Protein AF-K1TX00-F1 (afdb_monomer_lite)

Radius of gyration: 22.51 Å; chains: 1; bounding box: 52×54×68 Å

Secondary structure (DSSP, 8-state):
-HHHHHSTT-HHHHHHHHHHHHHHGGGT--TTTGGG--GGGG-----EEEETTEEEEPGGG--BTT-EEEEEEPPPSSEEEEEEEEEPPTTPBPPTT---EEE-TTS-EEEE-SBPPP-S-----EEEEEEEEETTS-EEE---EESSEEEEEEEEPTTEEEEEEEEEE--SS--PPP-SS-TTSS-B--EEEEEES--BTT---PPSS--------------TT-TTS-----

pLDDT: mean 92.92, std 7.78, range [54.09, 98.88]

Foldseek 3Di:
DCCVPPVVVDLVSVQVVLLVVQLCQCQVVDPVCNVPDDPVSNPFDWDWDDDPQWTWGALVRFAFASGKGWFWWDDFQFWKKKKKKAWDFAFAFGGPPRQQFDAFPVRHGDDHDGTHADDPARQWKKWKFKWFAAPVGDIDTADTDIGNTDMYMDGHDPRTPIMTMMITTRGPDDDDDDPPRGNNNTGGTIMIMHMDSMGGPPDDPDDDDDDDDDDDDDDDDDDPPDPPDDDDDD

Organism: NCBI:txid408170

InterPro domains:
  IPR045690 Domain of unknown function DUF6055 [PF19527] (1-200)

Structure (mmCIF, N/CA/C/O backbone):
data_AF-K1TX00-F1
#
_entry.id   AF-K1TX00-F1
#
loop_
_atom_site.group_PDB
_atom_site.id
_atom_site.type_symbol
_atom_site.label_atom_id
_atom_site.label_alt_id
_atom_site.label_comp_id
_atom_site.label_asym_id
_atom_site.label_entity_id
_atom_site.label_seq_id
_atom_site.pdbx_PDB_ins_code
_atom_site.Cartn_x
_atom_site.Cartn_y
_atom_site.Cartn_z
_atom_site.occupancy
_atom_site.B_iso_or_equiv
_atom_site.auth_seq_id
_atom_site.auth_comp_id
_atom_site.auth_asym_id
_atom_site.auth_atom_id
_atom_site.pdbx_PDB_model_num
ATOM 1 N N . THR A 1 1 ? -5.799 5.489 -23.465 1.00 78.62 1 THR A N 1
ATOM 2 C CA . THR A 1 1 ? -7.031 6.193 -23.885 1.00 78.62 1 THR A CA 1
ATOM 3 C C . THR A 1 1 ? -7.613 7.045 -22.771 1.00 78.62 1 THR A C 1
ATOM 5 O O . THR A 1 1 ? -7.704 8.242 -22.988 1.00 78.62 1 THR A O 1
ATOM 8 N N . TYR A 1 2 ? -7.888 6.505 -21.572 1.00 89.88 2 TYR A N 1
ATOM 9 C CA . TYR A 1 2 ? -8.400 7.284 -20.425 1.00 89.88 2 TYR A CA 1
ATOM 10 C C . TYR A 1 2 ? -7.564 8.535 -20.100 1.00 89.88 2 TYR A C 1
ATOM 12 O O . TYR A 1 2 ? -8.079 9.641 -20.195 1.00 89.88 2 TYR A O 1
ATOM 20 N N . MET A 1 3 ? -6.254 8.381 -19.853 1.00 92.69 3 MET A N 1
ATOM 21 C CA . MET A 1 3 ? -5.357 9.503 -19.516 1.00 92.69 3 MET A CA 1
ATOM 22 C C . MET A 1 3 ? -5.416 10.653 -20.534 1.00 92.69 3 MET A C 1
ATOM 24 O O . MET A 1 3 ? -5.427 11.824 -20.167 1.00 92.69 3 MET A O 1
ATOM 28 N N . ARG A 1 4 ? -5.488 10.325 -21.829 1.00 92.62 4 ARG A N 1
ATOM 29 C CA . ARG A 1 4 ? -5.556 11.317 -22.908 1.00 92.62 4 ARG A CA 1
ATOM 30 C C . ARG A 1 4 ? -6.898 12.056 -22.937 1.00 92.62 4 ARG A C 1
ATOM 32 O O . ARG A 1 4 ? -6.909 13.226 -23.292 1.00 92.62 4 ARG A O 1
ATOM 39 N N . ILE A 1 5 ? -7.996 11.375 -22.610 1.00 96.06 5 ILE A N 1
ATOM 40 C CA . ILE A 1 5 ? -9.357 11.926 -22.687 1.00 96.06 5 ILE A CA 1
ATOM 41 C C . ILE A 1 5 ? -9.722 12.693 -21.411 1.00 96.06 5 ILE A C 1
ATOM 43 O O . ILE A 1 5 ? -10.262 13.788 -21.506 1.00 96.06 5 ILE A O 1
ATOM 47 N N . TYR A 1 6 ? -9.427 12.131 -20.236 1.00 95.62 6 TYR A N 1
ATOM 48 C CA . TYR A 1 6 ? -9.937 12.620 -18.949 1.00 95.62 6 TYR A CA 1
ATOM 49 C C . TYR A 1 6 ? -8.875 13.285 -18.072 1.00 95.62 6 TYR A C 1
ATOM 51 O O . TYR A 1 6 ? -9.208 14.125 -17.245 1.00 95.62 6 TYR A O 1
ATOM 59 N N . CYS A 1 7 ? -7.595 12.967 -18.274 1.00 95.19 7 CYS A N 1
ATOM 60 C CA . CYS A 1 7 ? -6.506 13.480 -17.437 1.00 95.19 7 CYS A CA 1
ATOM 61 C C . CYS A 1 7 ? -5.657 14.537 -18.158 1.00 95.19 7 CYS A C 1
ATOM 63 O O . CYS A 1 7 ? -4.520 14.773 -17.760 1.00 95.19 7 CYS A O 1
ATOM 65 N N . ASN A 1 8 ? -6.144 15.127 -19.258 1.00 95.62 8 ASN A N 1
ATOM 66 C CA . ASN A 1 8 ? -5.380 16.058 -20.105 1.00 95.62 8 ASN A CA 1
ATOM 67 C C . ASN A 1 8 ? -4.001 15.513 -20.520 1.00 95.62 8 ASN A C 1
ATOM 69 O O . ASN A 1 8 ? -3.021 16.249 -20.605 1.00 95.62 8 ASN A O 1
ATOM 73 N N . ASN A 1 9 ? -3.919 14.197 -20.747 1.00 94.44 9 ASN A N 1
ATOM 74 C CA . ASN A 1 9 ? -2.683 13.474 -21.040 1.00 94.44 9 ASN A CA 1
ATOM 75 C C . ASN A 1 9 ? -1.595 13.596 -19.945 1.00 94.44 9 ASN A C 1
ATOM 77 O O . ASN A 1 9 ? -0.416 13.403 -20.230 1.00 94.44 9 ASN A O 1
ATOM 81 N N . SER A 1 10 ? -1.983 13.900 -18.702 1.00 96.25 10 SER A N 1
ATOM 82 C CA . SER A 1 10 ? -1.094 13.991 -17.541 1.00 96.25 10 SER A CA 1
ATOM 83 C C . SER A 1 10 ? -1.070 12.680 -16.760 1.00 96.25 10 SER A C 1
ATOM 85 O O . SER A 1 10 ? -2.098 12.210 -16.266 1.00 96.25 10 SER A O 1
ATOM 87 N N . LEU A 1 11 ? 0.129 12.114 -16.613 1.00 94.94 11 LEU A N 1
ATOM 88 C CA . LEU A 1 11 ? 0.357 10.908 -15.821 1.00 94.94 11 LEU A CA 1
ATOM 89 C C . LEU A 1 11 ? 0.119 11.155 -14.323 1.00 94.94 11 LEU A C 1
ATOM 91 O O . LEU A 1 11 ? -0.427 10.302 -13.633 1.00 94.94 11 LEU A O 1
ATOM 95 N N . ASP A 1 12 ? 0.455 12.346 -13.825 1.00 96.25 12 ASP A N 1
ATOM 96 C CA . ASP A 1 12 ? 0.189 12.706 -12.431 1.00 96.25 12 ASP A CA 1
ATOM 97 C C . ASP A 1 12 ? -1.315 12.814 -12.142 1.00 96.25 12 ASP A C 1
ATOM 99 O O . ASP A 1 12 ? -1.780 12.340 -11.108 1.00 96.25 12 ASP A O 1
ATOM 103 N N . ALA A 1 13 ? -2.092 13.374 -13.076 1.00 97.44 13 ALA A N 1
ATOM 104 C CA . ALA A 1 13 ? -3.548 13.413 -12.947 1.00 97.44 13 ALA A CA 1
ATOM 105 C C . ALA A 1 13 ? -4.153 11.998 -12.977 1.00 97.44 13 ALA A C 1
ATOM 107 O O . ALA A 1 13 ? -5.020 11.699 -12.163 1.00 97.44 13 ALA A O 1
ATOM 108 N N . LEU A 1 14 ? -3.636 11.102 -13.827 1.00 96.75 14 LEU A N 1
ATOM 109 C CA . LEU A 1 14 ? -4.021 9.687 -13.802 1.00 96.75 14 LEU A CA 1
ATOM 110 C C . LEU A 1 14 ? -3.741 9.046 -12.434 1.00 96.75 14 LEU A C 1
ATOM 112 O O . LEU A 1 14 ? -4.605 8.370 -11.887 1.00 96.75 14 LEU A O 1
ATOM 116 N N . TYR A 1 15 ? -2.551 9.249 -11.865 1.00 97.81 15 TYR A N 1
ATOM 117 C CA . TYR A 1 15 ? -2.203 8.656 -10.572 1.00 97.81 15 TYR A CA 1
ATOM 118 C C . TYR A 1 15 ? -2.995 9.238 -9.401 1.00 97.81 15 TYR A C 1
ATOM 120 O O . TYR A 1 15 ? -3.260 8.511 -8.447 1.00 97.81 15 TYR A O 1
ATOM 128 N N . LYS A 1 16 ? -3.421 10.503 -9.477 1.00 97.88 16 LYS A N 1
ATOM 129 C CA . LYS A 1 16 ? -4.367 11.085 -8.514 1.00 97.88 16 LYS A CA 1
ATOM 130 C C . LYS A 1 16 ? -5.722 10.378 -8.563 1.00 97.88 16 LYS A C 1
ATOM 132 O O . LYS A 1 16 ? -6.208 9.964 -7.514 1.00 97.88 16 LYS A O 1
ATOM 137 N N . ASP A 1 17 ? -6.281 10.176 -9.758 1.00 97.62 17 ASP A N 1
ATOM 138 C CA . ASP A 1 17 ? -7.550 9.455 -9.937 1.00 97.62 17 ASP A CA 1
ATOM 139 C C . ASP A 1 17 ? -7.448 8.006 -9.436 1.00 97.62 17 ASP A C 1
ATOM 141 O O . ASP A 1 17 ? -8.313 7.529 -8.701 1.00 97.62 17 ASP A O 1
ATOM 145 N N . LEU A 1 18 ? -6.366 7.305 -9.792 1.00 97.94 18 LEU A N 1
ATOM 146 C CA . LEU A 1 18 ? -6.144 5.916 -9.387 1.00 97.94 18 LEU A CA 1
ATOM 147 C C . LEU A 1 18 ? -5.899 5.774 -7.884 1.00 97.94 18 LEU A C 1
ATOM 149 O O . LEU A 1 18 ? -6.370 4.809 -7.284 1.00 97.94 18 LEU A O 1
ATOM 153 N N . TYR A 1 19 ? -5.204 6.722 -7.253 1.00 98.69 19 TYR A N 1
ATOM 154 C CA . TYR A 1 19 ? -5.032 6.712 -5.802 1.00 98.69 19 TYR A CA 1
ATOM 155 C C . TYR A 1 19 ? -6.360 6.969 -5.091 1.00 98.69 19 TYR A C 1
ATOM 157 O O . TYR A 1 19 ? -6.684 6.249 -4.150 1.00 98.69 19 TYR A O 1
ATOM 165 N N . ALA A 1 20 ? -7.155 7.936 -5.562 1.00 98.31 20 ALA A N 1
ATOM 166 C CA . ALA A 1 20 ? -8.488 8.179 -5.022 1.00 98.31 20 ALA A CA 1
ATOM 167 C C . ALA A 1 20 ? -9.358 6.918 -5.135 1.00 98.31 20 ALA A C 1
ATOM 169 O O . ALA A 1 20 ? -9.921 6.468 -4.143 1.00 98.31 20 ALA A O 1
ATOM 170 N N . TYR A 1 21 ? -9.381 6.272 -6.303 1.00 97.75 21 TYR A N 1
ATOM 171 C CA . TYR A 1 21 ? -10.039 4.976 -6.471 1.00 97.75 21 TYR A CA 1
ATOM 172 C C . TYR A 1 21 ? -9.541 3.931 -5.453 1.00 97.75 21 TYR A C 1
ATOM 174 O O . TYR A 1 21 ? -10.348 3.317 -4.757 1.00 97.75 21 TYR A O 1
ATOM 182 N N . SER A 1 22 ? -8.223 3.770 -5.321 1.00 98.25 22 SER A N 1
ATOM 183 C CA . SER A 1 22 ? -7.598 2.781 -4.428 1.00 98.25 22 SER A CA 1
ATOM 184 C C . SER A 1 22 ? -7.947 3.020 -2.955 1.00 98.25 22 SER A C 1
ATOM 186 O O . SER A 1 22 ? -8.281 2.084 -2.233 1.00 98.25 22 SER A O 1
ATOM 188 N N . ALA A 1 23 ? -7.927 4.276 -2.506 1.00 98.38 23 ALA A N 1
ATOM 189 C CA . ALA A 1 23 ? -8.269 4.640 -1.136 1.00 98.38 23 ALA A CA 1
ATOM 190 C C . ALA A 1 23 ? -9.759 4.399 -0.838 1.00 98.38 23 ALA A C 1
ATOM 192 O O . ALA A 1 23 ? -10.096 3.839 0.203 1.00 98.38 23 ALA A O 1
ATOM 193 N N . HIS A 1 24 ? -10.647 4.754 -1.772 1.00 97.75 24 HIS A N 1
ATOM 194 C CA . HIS A 1 24 ? -12.092 4.536 -1.641 1.00 97.75 24 HIS A CA 1
ATOM 195 C C . HIS A 1 24 ? -12.480 3.048 -1.677 1.00 97.75 24 HIS A C 1
ATOM 197 O O . HIS A 1 24 ? -13.505 2.659 -1.112 1.00 97.75 24 HIS A O 1
ATOM 203 N N . CYS A 1 25 ? -11.652 2.189 -2.284 1.00 97.25 25 CYS A N 1
ATOM 204 C CA . CYS A 1 25 ? -11.856 0.741 -2.279 1.00 97.25 25 CYS A CA 1
ATOM 205 C C . CYS A 1 25 ? -11.849 0.136 -0.867 1.00 97.25 25 CYS A C 1
ATOM 207 O O . CYS A 1 25 ? -12.528 -0.869 -0.669 1.00 97.25 25 CYS A O 1
ATOM 209 N N . ALA A 1 26 ? -11.177 0.758 0.114 1.00 96.50 26 ALA A N 1
ATOM 210 C CA . ALA A 1 26 ? -11.116 0.279 1.503 1.00 96.50 26 ALA A CA 1
ATOM 211 C C . ALA A 1 26 ? -12.496 0.086 2.151 1.00 96.50 26 ALA A C 1
ATOM 213 O O . ALA A 1 26 ? -12.662 -0.748 3.043 1.00 96.50 26 ALA A O 1
ATOM 214 N N . ASP A 1 27 ? -13.494 0.830 1.677 1.00 96.06 27 ASP A N 1
ATOM 215 C CA . ASP A 1 27 ? -14.873 0.711 2.140 1.00 96.06 27 ASP A CA 1
ATOM 216 C C . ASP A 1 27 ? -15.906 0.689 1.003 1.00 96.06 27 ASP A C 1
ATOM 218 O O . ASP A 1 27 ? -17.105 0.839 1.238 1.00 96.06 27 ASP A O 1
ATOM 222 N N . TYR A 1 28 ? -15.446 0.533 -0.246 1.00 95.69 28 TYR A N 1
ATOM 223 C CA . TYR A 1 28 ? -16.246 0.761 -1.457 1.00 95.69 28 TYR A CA 1
ATOM 224 C C . TYR A 1 28 ? -17.073 2.047 -1.353 1.00 95.69 28 TYR A C 1
ATOM 226 O O . TYR A 1 28 ? -18.269 2.060 -1.652 1.00 95.69 28 TYR A O 1
ATOM 234 N N . ASP A 1 29 ? -16.449 3.132 -0.894 1.00 95.88 29 ASP A N 1
ATOM 235 C CA . ASP A 1 29 ? -17.066 4.451 -0.729 1.00 95.88 29 ASP A CA 1
ATOM 236 C C . ASP A 1 29 ? -17.259 5.138 -2.087 1.00 95.88 29 ASP A C 1
ATOM 238 O O . ASP A 1 29 ? -16.675 6.163 -2.433 1.00 95.88 29 ASP A O 1
ATOM 242 N N . PHE A 1 30 ? -18.086 4.507 -2.906 1.00 95.25 30 PHE A N 1
ATOM 243 C CA . PHE A 1 30 ? -18.529 4.993 -4.191 1.00 95.25 30 PHE A CA 1
ATOM 244 C C . PHE A 1 30 ? -20.046 5.048 -4.141 1.00 95.25 30 PHE A C 1
ATOM 246 O O . PHE A 1 30 ? -20.704 4.026 -3.937 1.00 95.25 30 PHE A O 1
ATOM 253 N N . LYS A 1 31 ? -20.618 6.230 -4.387 1.00 93.81 31 LYS A N 1
ATOM 254 C CA . LYS A 1 31 ? -22.064 6.486 -4.268 1.00 93.81 31 LYS A CA 1
ATOM 255 C C . LYS A 1 31 ? -22.946 5.412 -4.922 1.00 93.81 31 LYS A C 1
ATOM 257 O O . LYS A 1 31 ? -24.002 5.086 -4.396 1.00 93.81 31 LYS A O 1
ATOM 262 N N . ALA A 1 32 ? -22.524 4.878 -6.068 1.00 93.50 32 ALA A N 1
ATOM 263 C CA . ALA A 1 32 ? -23.287 3.881 -6.811 1.00 93.50 32 ALA A CA 1
ATOM 264 C C . ALA A 1 32 ? -23.282 2.480 -6.170 1.00 93.50 32 ALA A C 1
ATOM 266 O O . ALA A 1 32 ? -24.266 1.759 -6.316 1.00 93.50 32 ALA A O 1
ATOM 267 N N . VAL A 1 33 ? -22.203 2.090 -5.476 1.00 93.19 33 VAL A N 1
ATOM 268 C CA . VAL A 1 33 ? -22.001 0.701 -5.019 1.00 93.19 33 VAL A CA 1
ATOM 269 C C . VAL A 1 33 ? -21.862 0.525 -3.509 1.00 93.19 33 VAL A C 1
ATOM 271 O O . VAL A 1 33 ? -22.015 -0.596 -3.036 1.00 93.19 33 VAL A O 1
ATOM 274 N N . HIS A 1 34 ? -21.656 1.597 -2.740 1.00 93.94 34 HIS A N 1
ATOM 275 C CA . HIS A 1 34 ? -21.427 1.522 -1.292 1.00 93.94 34 HIS A CA 1
ATOM 276 C C . HIS A 1 34 ? -22.533 0.768 -0.542 1.00 93.94 34 HIS A C 1
ATOM 278 O O . HIS A 1 34 ? -22.257 -0.070 0.312 1.00 93.94 34 HIS A O 1
ATOM 284 N N . GLN A 1 35 ? -23.792 0.996 -0.930 1.00 92.69 35 GLN A N 1
ATOM 285 C CA . GLN A 1 35 ? -24.966 0.320 -0.361 1.00 92.69 35 GLN A CA 1
ATOM 286 C C . GLN A 1 35 ? -24.982 -1.206 -0.570 1.00 92.69 35 GLN A C 1
ATOM 288 O O . GLN A 1 35 ? -25.740 -1.904 0.096 1.00 92.69 35 GLN A O 1
ATOM 293 N N . TYR A 1 36 ? -24.179 -1.728 -1.502 1.00 93.06 36 TYR A N 1
ATOM 294 C CA . TYR A 1 36 ? -24.100 -3.154 -1.823 1.00 93.06 36 TYR A CA 1
ATOM 295 C C . TYR A 1 36 ? -22.852 -3.828 -1.247 1.00 93.06 36 TYR A C 1
ATOM 297 O O . TYR A 1 36 ? -22.663 -5.028 -1.470 1.00 93.06 36 TYR A O 1
ATOM 305 N N . LYS A 1 37 ? -21.982 -3.088 -0.540 1.00 92.56 37 LYS A N 1
ATOM 306 C CA . LYS A 1 37 ? -20.766 -3.672 0.030 1.00 92.56 37 LYS A CA 1
ATOM 307 C C . LYS A 1 37 ? -21.132 -4.753 1.049 1.00 92.56 37 LYS A C 1
ATOM 309 O O . LYS A 1 37 ? -22.124 -4.659 1.770 1.00 92.56 37 LYS A O 1
ATOM 314 N N . LYS A 1 38 ? -20.293 -5.778 1.115 1.00 92.38 38 LYS A N 1
ATOM 315 C CA . LYS A 1 38 ? -20.347 -6.843 2.119 1.00 92.38 38 LYS A CA 1
ATOM 316 C C . LYS A 1 38 ? -19.004 -6.894 2.830 1.00 92.38 38 LYS A C 1
ATOM 318 O O . LYS A 1 38 ? -18.001 -6.544 2.216 1.00 92.38 38 LYS A O 1
ATOM 323 N N . GLU A 1 39 ? -18.972 -7.437 4.042 1.00 88.88 39 GLU A N 1
ATOM 324 C CA . GLU A 1 39 ? -17.726 -7.661 4.795 1.00 88.88 39 GLU A CA 1
ATOM 325 C C . GLU A 1 39 ? -16.652 -8.377 3.963 1.00 88.88 39 GLU A C 1
ATOM 327 O O . GLU A 1 39 ? -15.495 -7.972 3.937 1.00 88.88 39 GLU A O 1
ATOM 332 N N . ALA A 1 40 ? -17.047 -9.379 3.171 1.00 89.62 40 ALA A N 1
ATOM 333 C CA . ALA A 1 40 ? -16.123 -10.093 2.292 1.00 89.62 40 ALA A CA 1
ATOM 334 C C . ALA A 1 40 ? -15.453 -9.194 1.232 1.00 89.62 40 ALA A C 1
ATOM 336 O O . ALA A 1 40 ? -14.324 -9.465 0.839 1.00 89.62 40 ALA A O 1
ATOM 337 N N . ALA A 1 41 ? -16.123 -8.131 0.771 1.00 87.38 41 ALA A N 1
ATOM 338 C CA . ALA A 1 41 ? -15.572 -7.227 -0.238 1.00 87.38 41 ALA A CA 1
ATOM 339 C C . ALA A 1 41 ? -14.473 -6.323 0.342 1.00 87.38 41 ALA A C 1
ATOM 341 O O . ALA A 1 41 ? -13.519 -5.997 -0.356 1.00 87.38 41 ALA A O 1
ATOM 342 N N . ILE A 1 42 ? -14.593 -5.943 1.616 1.00 90.56 42 ILE A N 1
ATOM 343 C CA . ILE A 1 42 ? -13.683 -5.026 2.326 1.00 90.56 42 ILE A CA 1
ATOM 344 C C . ILE A 1 42 ? -12.584 -5.755 3.116 1.00 90.56 42 ILE A C 1
ATOM 346 O O . ILE A 1 42 ? -11.832 -5.131 3.868 1.00 90.56 42 ILE A O 1
ATOM 350 N N . ASN A 1 43 ? -12.457 -7.069 2.925 1.00 90.56 43 ASN A N 1
ATOM 351 C CA . ASN A 1 43 ? -11.454 -7.911 3.571 1.00 90.56 43 ASN A CA 1
ATOM 352 C C . ASN A 1 43 ? -10.089 -7.831 2.861 1.00 90.56 43 ASN A C 1
ATOM 354 O O . ASN A 1 43 ? -9.556 -8.827 2.368 1.00 90.56 43 ASN A O 1
ATOM 358 N N . TYR A 1 44 ? -9.538 -6.621 2.763 1.00 94.19 44 TYR A N 1
ATOM 359 C CA . TYR A 1 44 ? -8.213 -6.412 2.189 1.00 94.19 44 TYR A CA 1
ATOM 360 C C . TYR A 1 44 ? -7.122 -6.946 3.110 1.00 94.19 44 TYR A C 1
ATOM 362 O O . TYR A 1 44 ? -7.128 -6.721 4.320 1.00 94.19 44 TYR A O 1
ATOM 370 N N . SER A 1 45 ? -6.130 -7.586 2.502 1.00 94.81 45 SER A N 1
ATOM 371 C CA . SER A 1 45 ? -4.907 -8.002 3.173 1.00 94.81 45 SER A CA 1
ATOM 372 C C . SER A 1 45 ? -3.717 -7.717 2.268 1.00 94.81 45 SER A C 1
ATOM 374 O O . SER A 1 45 ? -3.826 -7.775 1.045 1.00 94.81 45 SER A O 1
ATOM 376 N N . THR A 1 46 ? -2.577 -7.404 2.872 1.00 97.62 46 THR A N 1
ATOM 377 C CA . THR A 1 46 ? -1.301 -7.280 2.167 1.00 97.62 46 THR A CA 1
ATOM 378 C C . THR A 1 46 ? -0.282 -8.088 2.942 1.00 97.62 46 THR A C 1
ATOM 380 O O . THR A 1 46 ? -0.018 -7.786 4.1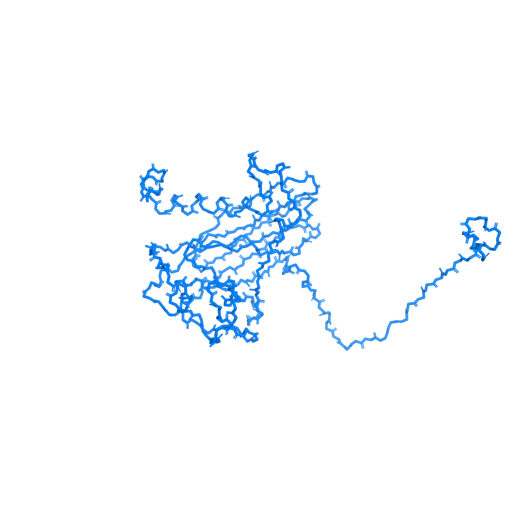07 1.00 97.62 46 THR A O 1
ATOM 383 N N . LYS A 1 47 ? 0.297 -9.115 2.319 1.00 97.62 47 LYS A N 1
ATOM 384 C CA . LYS A 1 47 ? 1.342 -9.898 2.969 1.00 97.62 47 LYS A CA 1
ATOM 385 C C . LYS A 1 47 ? 2.642 -9.099 2.990 1.00 97.62 47 LYS A C 1
ATOM 387 O O . LYS A 1 47 ? 3.109 -8.623 1.956 1.00 97.62 47 LYS A O 1
ATOM 392 N N . LEU A 1 48 ? 3.215 -8.955 4.180 1.00 97.81 48 LEU A N 1
ATOM 393 C CA . LEU A 1 48 ? 4.495 -8.298 4.412 1.00 97.81 48 LEU A CA 1
ATOM 394 C C . LEU A 1 48 ? 5.361 -9.165 5.328 1.00 97.81 48 LEU A C 1
ATOM 396 O O . LEU A 1 48 ? 4.855 -9.879 6.191 1.00 97.81 48 LEU A O 1
ATOM 400 N N . TYR A 1 49 ? 6.671 -9.051 5.167 1.00 97.38 49 TYR A N 1
ATOM 401 C CA . TYR A 1 49 ? 7.679 -9.763 5.937 1.00 97.38 49 TYR A CA 1
ATOM 402 C C . TYR A 1 49 ? 8.528 -8.780 6.727 1.00 97.38 49 TYR A C 1
ATOM 404 O O . TYR A 1 49 ? 8.955 -7.747 6.208 1.00 97.38 49 TYR A O 1
ATOM 412 N N . LYS A 1 50 ? 8.798 -9.098 7.994 1.00 95.00 50 LYS A N 1
ATOM 413 C CA . LYS A 1 50 ? 9.699 -8.290 8.815 1.00 95.00 50 LYS A CA 1
ATOM 414 C C . LYS A 1 50 ? 11.116 -8.382 8.244 1.00 95.00 50 LYS A C 1
ATOM 416 O O . LYS A 1 50 ? 11.644 -9.475 8.075 1.00 95.00 50 LYS A O 1
ATOM 421 N N . ASN A 1 51 ? 11.720 -7.237 7.957 1.00 92.06 51 ASN A N 1
ATOM 422 C CA . ASN A 1 51 ? 13.065 -7.126 7.410 1.00 92.06 51 ASN A CA 1
ATOM 423 C C . ASN A 1 51 ? 13.744 -5.872 7.981 1.00 92.06 51 ASN A C 1
ATOM 425 O O . ASN A 1 51 ? 13.249 -4.762 7.782 1.00 92.06 51 ASN A O 1
ATOM 429 N N . ASP A 1 52 ? 14.832 -6.047 8.736 1.00 88.12 52 ASP A N 1
ATOM 430 C CA . ASP A 1 52 ? 15.632 -4.964 9.333 1.00 88.12 52 ASP A CA 1
ATOM 431 C C . ASP A 1 52 ? 14.814 -3.878 10.063 1.00 88.12 52 ASP A C 1
ATOM 433 O O . ASP A 1 52 ? 14.965 -2.674 9.843 1.00 88.12 52 ASP A O 1
ATOM 437 N N . GLY A 1 53 ? 13.886 -4.296 10.932 1.00 87.75 53 GLY A N 1
ATOM 438 C CA . GLY A 1 53 ? 13.049 -3.371 11.711 1.00 87.75 53 GLY A CA 1
ATOM 439 C C . GLY A 1 53 ? 12.007 -2.598 10.887 1.00 87.75 53 GLY A C 1
ATOM 440 O O . GLY A 1 53 ? 11.413 -1.644 11.394 1.00 87.75 53 GLY A O 1
ATOM 441 N N . CYS A 1 54 ? 11.788 -3.007 9.636 1.00 95.00 54 CYS A N 1
ATOM 442 C CA . CYS A 1 54 ? 10.714 -2.567 8.750 1.00 95.00 54 CYS A CA 1
ATOM 443 C C . CYS A 1 54 ? 9.889 -3.781 8.288 1.00 95.00 54 CYS A C 1
ATOM 445 O O . CYS A 1 54 ? 10.229 -4.929 8.573 1.00 95.00 54 CYS A O 1
ATOM 447 N N . TYR A 1 55 ? 8.824 -3.525 7.536 1.00 98.12 55 TYR A N 1
ATOM 448 C CA . TYR A 1 55 ? 8.057 -4.531 6.811 1.00 98.12 55 TYR A CA 1
ATOM 449 C C . TYR A 1 55 ? 8.304 -4.376 5.317 1.00 98.12 55 TYR A C 1
ATOM 451 O O . TYR A 1 55 ? 8.080 -3.305 4.765 1.00 98.12 55 TYR A O 1
ATOM 459 N N . GLN A 1 56 ? 8.772 -5.426 4.659 1.00 98.69 56 GLN A N 1
ATOM 460 C CA . GLN A 1 56 ? 8.947 -5.490 3.213 1.00 98.69 56 GLN A CA 1
ATOM 461 C C . GLN A 1 56 ? 7.762 -6.232 2.594 1.00 98.69 56 GLN A C 1
ATOM 463 O O . GLN A 1 56 ? 7.318 -7.236 3.146 1.00 98.69 56 GLN A O 1
ATOM 468 N N . VAL A 1 57 ? 7.225 -5.727 1.482 1.00 98.69 57 VAL A N 1
ATOM 469 C CA . VAL A 1 57 ? 6.089 -6.370 0.799 1.00 98.69 57 VAL A CA 1
ATOM 470 C C . VAL A 1 57 ? 6.459 -7.791 0.354 1.00 98.69 57 VAL A C 1
ATOM 472 O O . VAL A 1 57 ? 7.618 -8.065 0.079 1.00 98.69 57 VAL A O 1
ATOM 475 N N . ALA A 1 58 ? 5.515 -8.728 0.354 1.00 98.38 58 ALA A N 1
ATOM 476 C CA . ALA A 1 58 ? 5.754 -10.061 -0.195 1.00 98.38 58 ALA A CA 1
ATOM 477 C C . ALA A 1 58 ? 5.819 -10.021 -1.727 1.00 98.38 58 ALA A C 1
ATOM 479 O O . ALA A 1 58 ? 5.160 -9.179 -2.338 1.00 98.38 58 ALA A O 1
ATOM 480 N N . TYR A 1 59 ? 6.505 -10.980 -2.355 1.00 97.94 59 TYR A N 1
ATOM 481 C CA . TYR A 1 59 ? 6.475 -11.160 -3.814 1.00 97.94 59 TYR A CA 1
ATOM 482 C C . TYR A 1 59 ? 5.035 -11.228 -4.356 1.00 97.94 59 TYR A C 1
ATOM 484 O O . TYR A 1 59 ? 4.674 -10.456 -5.238 1.00 97.94 59 TYR A O 1
ATOM 492 N N . THR A 1 60 ? 4.174 -12.044 -3.735 1.00 95.75 60 THR A N 1
ATOM 493 C CA . THR A 1 60 ? 2.771 -12.267 -4.149 1.00 95.75 60 THR A CA 1
ATOM 494 C C . THR A 1 60 ? 1.839 -11.070 -3.929 1.00 95.75 60 THR A C 1
ATOM 496 O O . THR A 1 60 ? 0.677 -11.107 -4.317 1.00 95.75 60 THR A O 1
ATOM 499 N N . ASN A 1 61 ? 2.307 -10.024 -3.245 1.00 97.12 61 ASN A N 1
ATOM 500 C CA . ASN A 1 61 ? 1.561 -8.784 -3.023 1.00 97.12 61 ASN A CA 1
ATOM 501 C C . ASN A 1 61 ? 2.344 -7.556 -3.505 1.00 97.12 61 ASN A C 1
ATOM 503 O O . ASN A 1 61 ? 1.994 -6.425 -3.162 1.00 97.12 61 ASN A O 1
ATOM 507 N N . CYS A 1 62 ? 3.423 -7.754 -4.264 1.00 98.00 62 CYS A N 1
ATOM 508 C CA . CYS A 1 62 ? 4.188 -6.658 -4.825 1.00 98.00 62 CYS A CA 1
ATOM 509 C C . CYS A 1 62 ? 3.335 -5.973 -5.903 1.00 98.00 62 CYS A C 1
ATOM 511 O O . CYS A 1 62 ? 2.928 -6.636 -6.858 1.00 98.00 62 CYS A O 1
ATOM 513 N N . PRO A 1 63 ? 3.017 -4.674 -5.772 1.00 97.25 63 PRO A N 1
ATOM 514 C CA . PRO A 1 63 ? 2.142 -4.023 -6.730 1.00 97.25 63 PRO A CA 1
ATOM 515 C C . PRO A 1 63 ? 2.834 -3.916 -8.092 1.00 97.25 63 PRO A C 1
ATOM 517 O O . PRO A 1 63 ? 3.966 -3.435 -8.194 1.00 97.25 63 PRO A O 1
ATOM 520 N N . GLY A 1 64 ? 2.124 -4.314 -9.146 1.00 95.88 64 GLY A N 1
ATOM 521 C CA . GLY A 1 64 ? 2.503 -3.978 -10.514 1.00 95.88 64 GLY A CA 1
ATOM 522 C C . GLY A 1 64 ? 2.237 -2.508 -10.840 1.00 95.88 64 GLY A C 1
ATOM 523 O O . GLY A 1 64 ? 1.742 -1.750 -10.003 1.00 95.88 64 GLY A O 1
ATOM 524 N N . THR A 1 65 ? 2.556 -2.063 -12.057 1.00 95.38 65 THR A N 1
ATOM 525 C CA . THR A 1 65 ? 2.259 -0.685 -12.492 1.00 95.38 65 THR A CA 1
ATOM 526 C C . THR A 1 65 ? 0.770 -0.386 -12.307 1.00 95.38 65 THR A C 1
ATOM 528 O O . THR A 1 65 ? -0.073 -1.105 -12.833 1.00 95.38 65 THR A O 1
ATOM 531 N N . THR A 1 66 ? 0.433 0.676 -11.562 1.00 94.88 66 THR A N 1
ATOM 532 C CA . THR A 1 66 ? -0.941 1.053 -11.156 1.00 94.88 66 THR A CA 1
ATOM 533 C C . THR A 1 66 ? -1.670 0.085 -10.216 1.00 94.88 66 THR A C 1
ATOM 535 O O . THR A 1 66 ? -2.820 0.341 -9.863 1.00 94.88 66 THR A O 1
ATOM 538 N N . GLY A 1 67 ? -1.011 -0.981 -9.759 1.00 96.69 67 GLY A N 1
ATOM 539 C CA . GLY A 1 67 ? -1.498 -1.832 -8.678 1.00 96.69 67 GLY A CA 1
ATOM 540 C C . GLY A 1 67 ? -1.384 -1.135 -7.322 1.00 96.69 67 GLY A C 1
ATOM 541 O O . GLY A 1 67 ? -0.514 -0.280 -7.115 1.00 96.69 67 GLY A O 1
ATOM 542 N N . PHE A 1 68 ? -2.260 -1.501 -6.387 1.00 98.44 68 PHE A N 1
ATOM 543 C CA . PHE A 1 68 ? -2.272 -0.935 -5.043 1.00 98.44 68 PHE A CA 1
ATOM 544 C C . PHE A 1 68 ? -2.427 -2.003 -3.967 1.00 98.44 68 PHE A C 1
ATOM 546 O O . PHE A 1 68 ? -3.009 -3.059 -4.193 1.00 98.44 68 PHE A O 1
ATOM 553 N N . ASN A 1 69 ? -1.953 -1.657 -2.777 1.00 98.75 69 ASN A N 1
ATOM 554 C CA . ASN A 1 69 ? -2.138 -2.406 -1.551 1.00 98.75 69 ASN A CA 1
ATOM 555 C C . ASN A 1 69 ? -2.935 -1.566 -0.555 1.00 98.75 69 ASN A C 1
ATOM 557 O O . ASN A 1 69 ? -2.661 -0.379 -0.367 1.00 98.75 69 ASN A O 1
ATOM 561 N N . LEU A 1 70 ? -3.888 -2.205 0.117 1.00 98.56 70 LEU A N 1
ATOM 562 C CA . LEU A 1 70 ? -4.526 -1.695 1.326 1.00 98.56 70 LEU A CA 1
ATOM 563 C C . LEU A 1 70 ? -4.019 -2.540 2.491 1.00 98.56 70 LEU A C 1
ATOM 565 O O . LEU A 1 70 ? -4.402 -3.699 2.650 1.00 98.56 70 LEU A O 1
ATOM 569 N N . ILE A 1 71 ? -3.100 -1.969 3.266 1.00 98.62 71 ILE A N 1
ATOM 570 C CA . ILE A 1 71 ? -2.449 -2.644 4.388 1.00 98.62 71 ILE A CA 1
ATOM 571 C C . ILE A 1 71 ? -3.279 -2.377 5.645 1.00 98.62 71 ILE A C 1
ATOM 573 O O . ILE A 1 71 ? -3.285 -1.229 6.093 1.00 98.62 71 ILE A O 1
ATOM 577 N N . PRO A 1 72 ? -3.970 -3.376 6.220 1.00 98.25 72 PRO A N 1
ATOM 578 C CA . PRO A 1 72 ? -4.724 -3.192 7.453 1.00 98.25 72 PRO A CA 1
ATOM 579 C C . PRO A 1 72 ? -3.780 -2.985 8.643 1.00 98.25 72 PRO A C 1
ATOM 581 O O . PRO A 1 72 ? -2.771 -3.680 8.788 1.00 98.25 72 PRO A O 1
ATOM 584 N N . LEU A 1 73 ? -4.122 -2.031 9.504 1.00 98.12 73 LEU A N 1
ATOM 585 C CA . LEU A 1 73 ? -3.339 -1.609 10.662 1.00 98.12 73 LEU A CA 1
ATOM 586 C C . LEU A 1 73 ? -4.166 -1.706 11.944 1.00 98.12 73 LEU A C 1
ATOM 588 O O . LEU A 1 73 ? -5.390 -1.567 11.930 1.00 98.12 73 LEU A O 1
ATOM 592 N N . ASN A 1 74 ? -3.483 -1.881 13.071 1.00 96.88 74 ASN A N 1
ATOM 593 C CA . ASN A 1 74 ? -4.098 -1.758 14.385 1.00 96.88 74 ASN A CA 1
ATOM 594 C C . ASN A 1 74 ? -4.614 -0.324 14.588 1.00 96.88 74 ASN A C 1
ATOM 596 O O . ASN A 1 74 ? -3.885 0.650 14.377 1.00 96.88 74 ASN A O 1
ATOM 600 N N . VAL A 1 75 ? -5.855 -0.178 15.051 1.00 96.44 75 VAL A N 1
ATOM 601 C CA . VAL A 1 75 ? -6.393 1.132 15.431 1.00 96.44 75 VAL A CA 1
ATOM 602 C C . VAL A 1 75 ? -5.797 1.531 16.787 1.00 96.44 75 VAL A C 1
ATOM 604 O O . VAL A 1 75 ? -6.036 0.830 17.773 1.00 96.44 75 VAL A O 1
ATOM 607 N N . PRO A 1 76 ? -5.015 2.622 16.885 1.00 93.50 76 PRO A N 1
ATOM 608 C CA . PRO A 1 76 ? -4.533 3.092 18.178 1.00 93.50 76 PRO A CA 1
ATOM 609 C C . PRO A 1 76 ? -5.695 3.639 19.013 1.00 93.50 76 PRO A C 1
ATOM 611 O O . PRO A 1 76 ? -6.652 4.183 18.468 1.00 93.50 76 PRO A O 1
ATOM 614 N N . ALA A 1 77 ? -5.587 3.561 20.344 1.00 81.62 77 ALA A N 1
ATOM 615 C CA . ALA A 1 77 ? -6.622 4.063 21.257 1.00 81.62 77 ALA A CA 1
ATOM 616 C C . ALA A 1 77 ? -6.988 5.539 20.992 1.00 81.62 77 ALA A C 1
ATOM 618 O O . ALA A 1 77 ? -8.152 5.923 21.065 1.00 81.62 77 ALA A O 1
ATOM 619 N N . SER A 1 78 ? -5.988 6.353 20.651 1.00 77.69 78 SER A N 1
ATOM 620 C CA . SER A 1 78 ? -6.122 7.692 20.077 1.00 77.69 78 SER A CA 1
ATOM 621 C C . SER A 1 78 ? -4.736 8.191 19.676 1.00 77.69 78 SER A C 1
ATOM 623 O O . SER A 1 78 ? -3.759 7.850 20.347 1.00 77.69 78 SER A O 1
ATOM 625 N N . GLY A 1 79 ? -4.650 9.052 18.663 1.00 89.50 79 GLY A N 1
ATOM 626 C CA . GLY A 1 79 ? -3.459 9.859 18.411 1.00 89.50 79 GLY A CA 1
ATOM 627 C C . GLY A 1 79 ? -2.867 9.720 17.015 1.00 89.50 79 GLY A C 1
ATOM 628 O O . GLY A 1 79 ? -3.456 9.144 16.097 1.00 89.50 79 GLY A O 1
ATOM 629 N N . LYS A 1 80 ? -1.675 10.297 16.887 1.00 96.56 80 LYS A N 1
ATOM 630 C CA . LYS A 1 80 ? -0.945 10.419 15.635 1.00 96.56 80 LYS A CA 1
ATOM 631 C C . LYS A 1 80 ? -0.235 9.121 15.273 1.00 96.56 80 LYS A C 1
ATOM 633 O O . LYS A 1 80 ? 0.558 8.603 16.058 1.00 96.56 80 LYS A O 1
ATOM 638 N N . VAL A 1 81 ? -0.445 8.662 14.045 1.00 98.25 81 VAL A N 1
ATOM 639 C CA . VAL A 1 81 ? 0.300 7.552 13.440 1.00 98.25 81 VAL A CA 1
ATOM 640 C C . VAL A 1 81 ? 1.202 8.053 12.322 1.00 98.25 81 VAL A C 1
ATOM 642 O O . VAL A 1 81 ? 0.965 9.113 11.732 1.00 98.25 81 VAL A O 1
ATOM 645 N N . SER A 1 82 ? 2.244 7.286 12.005 1.00 98.38 82 SER A N 1
ATOM 646 C CA . SER A 1 82 ? 3.041 7.521 10.806 1.00 98.38 82 SER A CA 1
ATOM 647 C C . SER A 1 82 ? 3.472 6.237 10.110 1.00 98.38 82 SER A C 1
ATOM 649 O O . SER A 1 82 ? 3.603 5.180 10.727 1.00 98.38 82 SER A O 1
ATOM 651 N N . ALA A 1 83 ? 3.677 6.351 8.800 1.00 98.62 83 ALA A N 1
ATOM 652 C CA . ALA A 1 83 ? 4.206 5.304 7.944 1.00 98.62 83 ALA A CA 1
ATOM 653 C C . ALA A 1 83 ? 5.345 5.884 7.104 1.00 98.62 83 ALA A C 1
ATOM 655 O O . ALA A 1 83 ? 5.130 6.774 6.282 1.00 98.62 83 ALA A O 1
ATOM 656 N N . THR A 1 84 ? 6.559 5.385 7.314 1.00 98.75 84 THR A N 1
ATOM 657 C CA . THR A 1 84 ? 7.727 5.729 6.500 1.00 98.75 84 THR A CA 1
ATOM 658 C C . THR A 1 84 ? 7.885 4.684 5.412 1.00 98.75 84 THR A C 1
ATOM 660 O O . THR A 1 84 ? 8.242 3.546 5.712 1.00 98.75 84 THR A O 1
ATOM 663 N N . LEU A 1 85 ? 7.612 5.070 4.169 1.00 98.69 85 LEU A N 1
ATOM 664 C CA . LEU A 1 85 ? 7.719 4.225 2.986 1.00 98.69 85 LEU A CA 1
ATOM 665 C C . LEU A 1 85 ? 9.065 4.442 2.293 1.00 98.69 85 LEU A C 1
ATOM 667 O O . LEU A 1 85 ? 9.562 5.565 2.203 1.00 98.69 85 LEU A O 1
ATOM 671 N N . GLU A 1 86 ? 9.641 3.363 1.774 1.00 98.56 86 GLU A N 1
ATOM 672 C CA . GLU A 1 86 ? 10.837 3.377 0.940 1.00 98.56 86 GLU A CA 1
ATOM 673 C C . GLU A 1 86 ? 10.725 2.325 -0.165 1.00 98.56 86 GLU A C 1
ATOM 675 O O . GLU A 1 86 ? 10.616 1.129 0.096 1.00 98.56 86 GLU A O 1
ATOM 680 N N . GLY A 1 87 ? 10.767 2.780 -1.412 1.00 98.38 87 GLY A N 1
ATOM 681 C CA . GLY A 1 87 ? 10.808 1.937 -2.593 1.00 98.38 87 GLY A CA 1
ATOM 682 C C . GLY A 1 87 ? 12.138 1.212 -2.716 1.00 98.38 87 GLY A C 1
ATOM 683 O O . GLY A 1 87 ? 13.201 1.833 -2.672 1.00 98.38 87 GLY A O 1
ATOM 684 N N . LEU A 1 88 ? 12.067 -0.091 -2.942 1.00 98.12 88 LEU A N 1
ATOM 685 C CA . LEU A 1 88 ? 13.195 -0.938 -3.290 1.00 98.12 88 LEU A CA 1
ATOM 686 C C . LEU A 1 88 ? 13.376 -0.924 -4.813 1.00 98.12 88 LEU A C 1
ATOM 688 O O . LEU A 1 88 ? 12.428 -0.702 -5.564 1.00 98.12 88 LEU A O 1
ATOM 692 N N . ALA A 1 89 ? 14.606 -1.124 -5.280 1.00 97.75 89 ALA A N 1
ATOM 693 C CA . ALA A 1 89 ? 14.855 -1.249 -6.713 1.00 97.75 89 ALA A CA 1
ATOM 694 C C . ALA A 1 89 ? 14.201 -2.536 -7.256 1.00 97.75 89 ALA A C 1
ATOM 696 O O . ALA A 1 89 ? 14.239 -3.560 -6.561 1.00 97.75 89 ALA A O 1
ATOM 697 N N . PRO A 1 90 ? 13.661 -2.543 -8.486 1.00 97.25 90 PRO A N 1
ATOM 698 C CA . PRO A 1 90 ? 13.331 -3.794 -9.161 1.00 97.25 90 PRO A CA 1
ATOM 699 C C . PRO A 1 90 ? 14.534 -4.749 -9.166 1.00 97.25 90 PRO A C 1
ATOM 701 O O . PRO A 1 90 ? 15.684 -4.307 -9.224 1.00 97.25 90 PRO A O 1
ATOM 704 N N . GLY A 1 91 ? 14.292 -6.052 -9.040 1.00 97.75 91 GLY A N 1
ATOM 705 C CA . GLY A 1 91 ? 15.360 -7.043 -8.858 1.00 97.75 91 GLY A CA 1
ATOM 706 C C . GLY A 1 91 ? 15.964 -7.124 -7.448 1.00 97.75 91 GLY A C 1
ATOM 707 O O . GLY A 1 91 ? 16.901 -7.900 -7.240 1.00 97.75 91 GLY A O 1
ATOM 708 N N . SER A 1 92 ? 15.474 -6.350 -6.467 1.00 98.06 92 SER A N 1
ATOM 709 C CA . SER A 1 92 ? 15.928 -6.481 -5.071 1.00 98.06 92 SER A CA 1
ATOM 710 C C . SER A 1 92 ? 15.619 -7.870 -4.505 1.00 98.06 92 SER A C 1
ATOM 712 O O . SER A 1 92 ? 14.670 -8.531 -4.925 1.00 98.06 92 SER A O 1
ATOM 714 N N . ALA A 1 93 ? 16.409 -8.300 -3.521 1.00 98.25 93 ALA A N 1
ATOM 715 C CA . ALA A 1 93 ? 16.162 -9.545 -2.801 1.00 98.25 93 ALA A CA 1
ATOM 716 C C . ALA A 1 93 ? 14.830 -9.513 -2.042 1.00 98.25 93 ALA A C 1
ATOM 718 O O . ALA A 1 93 ? 14.433 -8.476 -1.496 1.00 98.25 93 ALA A O 1
ATOM 719 N N . LEU A 1 94 ? 14.162 -10.665 -1.993 1.00 98.50 94 LEU A N 1
ATOM 720 C CA . LEU A 1 94 ? 13.009 -10.858 -1.124 1.00 98.50 94 LEU A CA 1
ATOM 721 C C . LEU A 1 94 ? 13.441 -10.863 0.347 1.00 98.50 94 LEU A C 1
ATOM 723 O O . LEU A 1 94 ? 14.607 -11.095 0.678 1.00 98.50 94 LEU A O 1
ATOM 727 N N . ALA A 1 95 ? 12.492 -10.579 1.233 1.00 97.81 95 ALA A N 1
ATOM 728 C CA . ALA A 1 95 ? 12.730 -10.646 2.665 1.00 97.81 95 ALA A CA 1
ATOM 729 C C . ALA A 1 95 ? 12.912 -12.101 3.114 1.00 97.81 95 ALA A C 1
ATOM 731 O O . ALA A 1 95 ? 12.397 -13.034 2.494 1.00 97.81 95 ALA A O 1
ATOM 732 N N . ALA A 1 96 ? 13.614 -12.301 4.228 1.00 96.00 96 ALA A N 1
ATOM 733 C CA . ALA A 1 96 ? 13.742 -13.626 4.818 1.00 96.00 96 ALA A CA 1
ATOM 734 C C . ALA A 1 96 ? 12.353 -14.215 5.141 1.00 96.00 96 ALA A C 1
ATOM 736 O O . ALA A 1 96 ? 11.516 -13.557 5.759 1.00 96.00 96 ALA A O 1
ATOM 737 N N . GLY A 1 97 ? 12.121 -15.462 4.725 1.00 95.44 97 GLY A N 1
ATOM 738 C CA . GLY A 1 97 ? 10.848 -16.166 4.920 1.00 95.44 97 GLY A CA 1
ATOM 739 C C . GLY A 1 97 ? 9.797 -15.928 3.829 1.00 95.44 97 GLY A C 1
ATOM 740 O O . GLY A 1 97 ? 8.745 -16.571 3.864 1.00 95.44 97 GLY A O 1
ATOM 741 N N . ASP A 1 98 ? 10.065 -15.058 2.853 1.00 98.19 98 ASP A N 1
ATOM 742 C CA . ASP A 1 98 ? 9.251 -14.978 1.641 1.00 98.19 98 ASP A CA 1
ATOM 743 C C . ASP A 1 98 ? 9.540 -16.194 0.740 1.00 98.19 98 ASP A C 1
ATOM 745 O O . ASP A 1 98 ? 10.694 -16.380 0.340 1.00 98.19 98 ASP A O 1
ATOM 749 N N . PRO A 1 99 ? 8.543 -17.050 0.432 1.00 97.38 99 PRO A N 1
ATOM 750 C CA . PRO A 1 99 ? 8.747 -18.198 -0.446 1.00 97.38 99 PRO A CA 1
ATOM 751 C C . PRO A 1 99 ? 8.973 -17.790 -1.906 1.00 97.38 99 PRO A C 1
ATOM 753 O O . PRO A 1 99 ? 9.412 -18.626 -2.694 1.00 97.38 99 PRO A O 1
ATOM 756 N N . GLY A 1 100 ? 8.637 -16.546 -2.279 1.00 97.25 100 GLY A N 1
ATOM 757 C CA . GLY A 1 100 ? 8.732 -16.064 -3.652 1.00 97.25 100 GLY A CA 1
ATOM 758 C C . GLY A 1 100 ? 7.942 -16.922 -4.632 1.00 97.25 100 GLY A C 1
ATOM 759 O O . GLY A 1 100 ? 8.417 -17.168 -5.736 1.00 97.25 100 GLY A O 1
ATOM 760 N N . THR A 1 101 ? 6.792 -17.454 -4.205 1.00 96.56 101 THR A N 1
ATOM 761 C CA . THR A 1 101 ? 5.963 -18.340 -5.025 1.00 96.56 101 THR A CA 1
ATOM 762 C C . THR A 1 101 ? 5.482 -17.598 -6.258 1.00 96.56 101 THR A C 1
ATOM 764 O O . THR A 1 101 ? 4.799 -16.585 -6.126 1.00 96.56 101 THR A O 1
ATOM 767 N N . VAL A 1 102 ? 5.813 -18.151 -7.420 1.00 95.12 102 VAL A N 1
ATOM 768 C CA . VAL A 1 102 ? 5.305 -17.706 -8.710 1.00 95.12 102 VAL A CA 1
ATOM 769 C C . VAL A 1 102 ? 4.064 -18.521 -9.057 1.00 95.12 102 VAL A C 1
ATOM 771 O O . VAL A 1 102 ? 4.110 -19.748 -8.913 1.00 95.12 102 VAL A O 1
ATOM 774 N N . VAL A 1 103 ? 2.988 -17.893 -9.525 1.00 91.69 103 VAL A N 1
ATOM 775 C CA . VAL A 1 103 ? 1.756 -18.574 -9.960 1.00 91.69 103 VAL A CA 1
ATOM 776 C C . VAL A 1 103 ? 1.509 -18.460 -11.469 1.00 91.69 103 VAL A C 1
ATOM 778 O O . VAL A 1 103 ? 2.101 -17.627 -12.150 1.00 91.69 103 VAL A O 1
ATOM 781 N N . ASP A 1 104 ? 0.685 -19.354 -12.018 1.00 87.81 104 ASP A N 1
ATOM 782 C CA . ASP A 1 104 ? 0.128 -19.224 -13.371 1.00 87.81 104 ASP A CA 1
ATOM 783 C C . ASP A 1 104 ? -1.168 -18.386 -13.384 1.00 87.81 104 ASP A C 1
ATOM 785 O O . ASP A 1 104 ?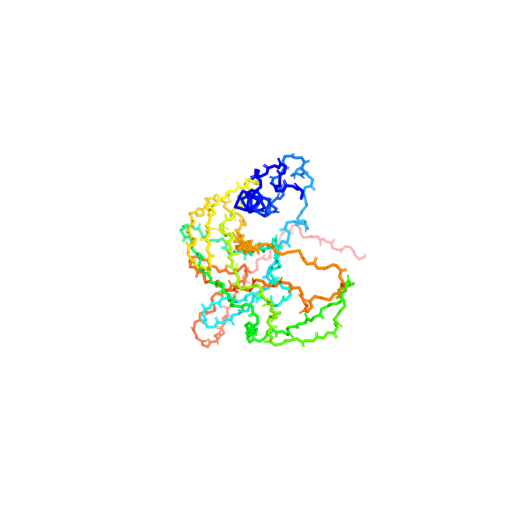 -1.639 -17.932 -12.339 1.00 87.81 104 ASP A O 1
ATOM 789 N N . GLY A 1 105 ? -1.759 -18.181 -14.567 1.00 82.62 105 GLY A N 1
ATOM 790 C CA . GLY A 1 105 ? -2.999 -17.408 -14.733 1.00 82.62 105 GLY A CA 1
ATOM 791 C C . GLY A 1 105 ? -4.222 -17.968 -13.986 1.00 82.62 105 GLY A C 1
ATOM 792 O O . GLY A 1 105 ? -5.186 -17.234 -13.772 1.00 82.62 105 GLY A O 1
ATOM 793 N N . ASP A 1 106 ? -4.168 -19.227 -13.539 1.00 87.69 106 ASP A N 1
ATOM 794 C CA . ASP A 1 106 ? -5.203 -19.879 -12.728 1.00 87.69 106 ASP A CA 1
ATOM 795 C C . ASP A 1 106 ? -4.882 -19.835 -11.218 1.00 87.69 106 ASP A C 1
ATOM 797 O O . ASP A 1 106 ? -5.664 -20.311 -10.390 1.00 87.69 106 ASP A O 1
ATOM 801 N N . GLY A 1 107 ? -3.741 -19.252 -10.836 1.00 86.75 107 GLY A N 1
ATOM 802 C CA . GLY A 1 107 ? -3.284 -19.135 -9.453 1.00 86.75 107 GLY A CA 1
ATOM 803 C C . GLY A 1 107 ? -2.567 -20.376 -8.913 1.00 86.75 107 GLY A C 1
ATOM 804 O O . GLY A 1 107 ? -2.317 -20.454 -7.707 1.00 86.75 107 GLY A O 1
ATOM 805 N N . ASN A 1 108 ? -2.216 -21.349 -9.760 1.00 91.12 108 ASN A N 1
ATOM 806 C CA . ASN A 1 108 ? -1.460 -22.523 -9.327 1.00 91.12 108 ASN A CA 1
ATOM 807 C C . ASN A 1 108 ? 0.026 -22.187 -9.209 1.00 91.12 108 ASN A C 1
ATOM 809 O O . ASN A 1 108 ? 0.600 -21.537 -10.079 1.00 91.12 108 ASN A O 1
ATOM 813 N N . ALA A 1 109 ? 0.679 -22.680 -8.156 1.00 93.62 109 ALA A N 1
ATOM 814 C CA . ALA A 1 109 ? 2.116 -22.498 -7.980 1.00 93.62 109 ALA A CA 1
ATOM 815 C C . ALA A 1 109 ? 2.905 -23.144 -9.137 1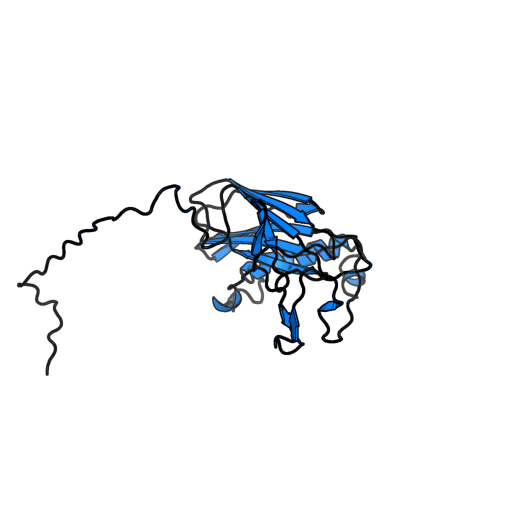.00 93.62 109 ALA A C 1
ATOM 817 O O . ALA A 1 109 ? 2.804 -24.347 -9.379 1.00 93.62 109 ALA A O 1
ATOM 818 N N . LYS A 1 110 ? 3.725 -22.337 -9.812 1.00 93.31 110 LYS A N 1
ATOM 819 C CA . LYS A 1 110 ? 4.520 -22.693 -10.995 1.00 93.31 110 LYS A CA 1
ATOM 820 C C . LYS A 1 110 ? 6.010 -22.804 -10.678 1.00 93.31 110 LYS A C 1
ATOM 822 O O . LYS A 1 110 ? 6.675 -23.729 -11.141 1.00 93.31 110 LYS A O 1
ATOM 827 N N . SER A 1 111 ? 6.556 -21.865 -9.908 1.00 95.06 111 SER A N 1
ATOM 828 C CA . SER A 1 111 ? 7.976 -21.839 -9.530 1.00 95.06 111 SER A CA 1
ATOM 829 C C . SER A 1 111 ? 8.205 -20.995 -8.269 1.00 95.06 111 SER A C 1
ATOM 831 O O . SER A 1 111 ? 7.254 -20.590 -7.600 1.00 95.06 111 SER A O 1
ATOM 833 N N . THR A 1 112 ? 9.468 -20.764 -7.906 1.00 97.00 112 THR A N 1
ATOM 834 C CA . THR A 1 112 ? 9.849 -19.872 -6.804 1.00 97.00 112 THR A CA 1
ATOM 835 C C . THR A 1 112 ? 11.006 -18.973 -7.215 1.00 97.00 112 THR A C 1
ATOM 837 O O . THR A 1 112 ? 11.922 -19.427 -7.907 1.00 97.00 112 THR A O 1
ATOM 840 N N . VAL A 1 113 ? 11.022 -17.741 -6.718 1.00 97.56 113 VAL A N 1
ATOM 841 C CA . VAL A 1 113 ? 12.105 -16.770 -6.905 1.00 97.56 113 VAL A CA 1
ATOM 842 C C . VAL A 1 113 ? 12.664 -16.291 -5.567 1.00 97.56 113 VAL A C 1
ATOM 844 O O . VAL A 1 113 ? 12.049 -16.434 -4.519 1.00 97.56 113 VAL A O 1
ATOM 847 N N . THR A 1 114 ? 13.862 -15.712 -5.587 1.00 97.81 114 THR A N 1
ATOM 848 C CA . THR A 1 114 ? 14.507 -15.122 -4.393 1.00 97.81 114 THR A CA 1
ATOM 849 C C . THR A 1 114 ? 14.649 -13.604 -4.489 1.00 97.81 114 THR A C 1
ATOM 851 O O . THR A 1 114 ? 15.203 -12.956 -3.597 1.00 97.81 114 THR A O 1
ATOM 854 N N . LYS A 1 115 ? 14.156 -13.020 -5.584 1.00 98.38 115 LYS A N 1
ATOM 855 C CA . LYS A 1 115 ? 14.189 -11.590 -5.888 1.00 98.38 115 LYS A CA 1
ATOM 856 C C . LYS A 1 115 ? 12.877 -11.189 -6.549 1.00 98.38 115 LYS A C 1
ATOM 858 O O . LYS A 1 115 ? 12.238 -12.026 -7.180 1.00 98.38 115 LYS A O 1
ATOM 863 N N . TYR A 1 116 ? 12.529 -9.912 -6.453 1.00 98.38 116 TYR A N 1
ATOM 864 C CA . TYR A 1 116 ? 11.507 -9.329 -7.323 1.00 98.38 116 TYR A CA 1
ATOM 865 C C . TYR A 1 116 ? 11.949 -9.368 -8.785 1.00 98.38 116 TYR A C 1
ATOM 867 O O . TYR A 1 116 ? 13.142 -9.505 -9.081 1.00 98.38 116 TYR A O 1
ATOM 875 N N . ASN A 1 117 ? 11.000 -9.182 -9.695 1.00 96.75 117 ASN A N 1
ATOM 876 C CA . ASN A 1 117 ? 11.279 -9.191 -11.122 1.00 96.75 117 ASN A CA 1
ATOM 877 C C . ASN A 1 117 ? 12.305 -8.115 -11.494 1.00 96.75 117 ASN A C 1
ATOM 879 O O . ASN A 1 117 ? 12.315 -6.995 -10.972 1.00 96.75 117 ASN A O 1
ATOM 883 N N . SER A 1 118 ? 13.207 -8.482 -12.400 1.00 95.50 118 SER A N 1
ATOM 884 C CA . SER A 1 118 ? 14.127 -7.531 -13.018 1.00 95.50 118 SER A CA 1
ATOM 885 C C . SER A 1 118 ? 13.449 -6.914 -14.231 1.00 95.50 118 SER A C 1
ATOM 887 O O . SER A 1 118 ? 12.821 -7.614 -15.016 1.00 95.50 118 SER A O 1
ATOM 889 N N . GLN A 1 119 ? 13.604 -5.607 -14.413 1.00 95.25 119 GLN A N 1
ATOM 890 C CA . GLN A 1 119 ? 12.931 -4.873 -15.482 1.00 95.25 119 GLN A CA 1
ATOM 891 C C . GLN A 1 119 ? 13.786 -3.697 -15.958 1.00 95.25 119 GLN A C 1
ATOM 893 O O . GLN A 1 119 ? 14.653 -3.202 -15.237 1.00 95.25 119 GLN A O 1
ATOM 898 N N . SER A 1 120 ? 13.527 -3.220 -17.178 1.00 95.19 120 SER A N 1
ATOM 899 C CA . SER A 1 120 ? 14.242 -2.065 -17.744 1.00 95.19 120 SER A CA 1
ATOM 900 C C . SER A 1 120 ? 13.835 -0.734 -17.101 1.00 95.19 120 SER A C 1
ATOM 902 O O . SER A 1 120 ? 14.608 0.224 -17.081 1.00 95.19 120 SER A O 1
ATOM 904 N N . ASN A 1 121 ? 12.612 -0.659 -16.576 1.00 96.12 121 ASN A N 1
ATOM 905 C CA . ASN A 1 121 ? 12.066 0.541 -15.970 1.00 96.12 121 ASN A CA 1
ATOM 906 C C . ASN A 1 121 ? 12.419 0.635 -14.484 1.00 96.12 121 ASN A C 1
ATOM 908 O O . ASN A 1 121 ? 11.847 -0.058 -13.650 1.00 96.12 121 ASN A O 1
ATOM 912 N N . THR A 1 122 ? 13.322 1.547 -14.145 1.00 96.12 122 THR A N 1
ATOM 913 C CA . THR A 1 122 ? 13.790 1.781 -12.768 1.00 96.12 122 THR A CA 1
ATOM 914 C C . THR A 1 122 ? 13.215 3.064 -12.157 1.00 96.12 122 THR A C 1
ATOM 916 O O . THR A 1 122 ? 13.690 3.566 -11.136 1.00 96.12 122 THR A O 1
ATOM 919 N N . GLN A 1 123 ? 12.171 3.628 -12.773 1.00 96.25 123 GLN A N 1
ATOM 920 C CA . GLN A 1 123 ? 11.542 4.882 -12.352 1.00 96.25 123 GLN A CA 1
ATOM 921 C C . GLN A 1 123 ? 10.444 4.655 -11.306 1.00 96.25 123 GLN A C 1
ATOM 923 O O . GLN A 1 123 ? 9.343 5.185 -11.428 1.00 96.25 123 GLN A O 1
ATOM 928 N N . GLN A 1 124 ? 10.750 3.859 -10.277 1.00 96.12 124 GLN A N 1
ATOM 929 C CA . GLN A 1 124 ? 9.820 3.556 -9.187 1.00 96.12 124 GLN A CA 1
ATOM 930 C C . GLN A 1 124 ? 9.309 4.843 -8.536 1.00 96.12 124 GLN A C 1
ATOM 932 O O . GLN A 1 124 ? 10.083 5.758 -8.298 1.00 96.12 124 GLN A O 1
ATOM 937 N N . ASN A 1 125 ? 8.026 4.943 -8.234 1.00 98.12 125 ASN A N 1
ATOM 938 C CA . ASN A 1 125 ? 7.465 6.046 -7.460 1.00 98.12 125 ASN A CA 1
ATOM 939 C C . ASN A 1 125 ? 6.104 5.582 -6.925 1.00 98.12 125 ASN A C 1
ATOM 941 O O . ASN A 1 125 ? 5.536 4.616 -7.436 1.00 98.12 125 ASN A O 1
ATOM 945 N N . TYR A 1 126 ? 5.610 6.218 -5.869 1.00 98.81 126 TYR A N 1
ATOM 946 C CA . TYR A 1 126 ? 4.439 5.753 -5.133 1.00 98.81 126 TYR A CA 1
ATOM 947 C C . TYR A 1 126 ? 3.501 6.910 -4.811 1.00 98.81 126 TYR A C 1
ATOM 949 O O . TYR A 1 126 ? 3.929 8.064 -4.702 1.00 98.81 126 TYR A O 1
ATOM 957 N N . ARG A 1 127 ? 2.218 6.588 -4.646 1.00 98.75 127 ARG A N 1
ATOM 958 C CA . ARG A 1 127 ? 1.239 7.416 -3.933 1.00 98.75 127 ARG A CA 1
ATOM 959 C C . ARG A 1 127 ? 0.808 6.655 -2.691 1.00 98.75 127 ARG A C 1
ATOM 961 O O . ARG A 1 127 ? 0.507 5.469 -2.790 1.00 98.75 127 ARG A O 1
ATOM 968 N N . TYR A 1 128 ? 0.821 7.293 -1.531 1.00 98.88 128 TYR A N 1
ATOM 969 C CA . TYR A 1 128 ? 0.503 6.601 -0.285 1.00 98.88 128 TYR A CA 1
ATOM 970 C C . TYR A 1 128 ? -0.105 7.526 0.760 1.00 98.88 128 TYR A C 1
ATOM 972 O O . TYR A 1 128 ? 0.193 8.717 0.801 1.00 98.88 128 TYR A O 1
ATOM 980 N N . GLY A 1 129 ? -0.942 6.965 1.622 1.00 98.81 129 GLY A N 1
ATOM 981 C CA . GLY A 1 129 ? -1.622 7.705 2.677 1.00 98.81 129 GLY A CA 1
ATOM 982 C C . GLY A 1 129 ? -2.599 6.824 3.445 1.00 98.81 129 GLY A C 1
ATOM 983 O O . GLY A 1 129 ? -2.862 5.677 3.077 1.00 98.81 129 GLY A O 1
ATOM 984 N N . PHE A 1 130 ? -3.088 7.348 4.563 1.00 98.81 130 PHE A N 1
ATOM 985 C CA . PHE A 1 130 ? -3.944 6.600 5.478 1.00 98.81 130 PHE A CA 1
ATOM 986 C C . PHE A 1 130 ? -5.416 6.677 5.075 1.00 98.81 130 PHE A C 1
ATOM 988 O O . PHE A 1 130 ? -5.875 7.692 4.549 1.00 98.81 130 PHE A O 1
ATOM 995 N N . VAL A 1 131 ? -6.158 5.616 5.379 1.00 98.69 131 VAL A N 1
ATOM 996 C CA . VAL A 1 131 ? -7.618 5.565 5.271 1.00 98.69 131 VAL A CA 1
ATOM 997 C C . VAL A 1 131 ? -8.170 5.024 6.583 1.00 98.69 131 VAL A C 1
ATOM 999 O O . VAL A 1 131 ? -7.750 3.959 7.030 1.00 98.69 131 VAL A O 1
ATOM 1002 N N . ALA A 1 132 ? -9.092 5.748 7.208 1.00 98.19 132 ALA A N 1
ATOM 1003 C CA . ALA A 1 132 ? -9.783 5.313 8.415 1.00 98.19 132 ALA A CA 1
ATOM 1004 C C . ALA A 1 132 ? -11.282 5.190 8.149 1.00 98.19 132 ALA A C 1
ATOM 1006 O O . ALA A 1 132 ? -11.868 6.039 7.482 1.00 98.19 132 ALA A O 1
ATOM 1007 N N . ILE A 1 133 ? -11.899 4.140 8.680 1.00 97.50 133 ILE A N 1
ATOM 1008 C CA . ILE A 1 133 ? -13.344 3.942 8.649 1.00 97.50 133 ILE A CA 1
ATOM 1009 C C . ILE A 1 133 ? -13.826 3.935 10.091 1.00 97.50 133 ILE A C 1
ATOM 1011 O O . ILE A 1 133 ? -13.339 3.150 10.910 1.00 97.50 133 ILE A O 1
ATOM 1015 N N . THR A 1 134 ? -14.755 4.824 10.413 1.00 96.75 134 THR A N 1
ATOM 1016 C CA . THR A 1 134 ? -15.360 4.931 11.741 1.00 96.75 134 THR A CA 1
ATOM 1017 C C . THR A 1 134 ? -16.531 3.965 11.904 1.00 96.75 134 THR A C 1
ATOM 1019 O O . THR A 1 134 ? -17.106 3.494 10.927 1.00 96.75 134 THR A O 1
ATOM 1022 N N . LYS A 1 135 ? -16.899 3.667 13.155 1.00 95.38 135 LYS A N 1
ATOM 1023 C CA . LYS A 1 135 ? -17.984 2.727 13.507 1.00 95.38 135 LYS A CA 1
ATOM 1024 C C . LYS A 1 135 ? -19.361 3.097 12.938 1.00 95.38 135 LYS A C 1
ATOM 1026 O O . LYS A 1 135 ? -20.240 2.249 12.862 1.00 95.38 135 LYS A O 1
ATOM 1031 N N . ASP A 1 136 ? -19.573 4.358 12.568 1.00 94.25 136 ASP A N 1
ATOM 1032 C CA . ASP A 1 136 ? -20.774 4.840 11.870 1.00 94.25 136 ASP A CA 1
ATOM 1033 C C . ASP A 1 136 ? -20.707 4.634 10.342 1.00 94.25 136 ASP A C 1
ATOM 1035 O O . ASP A 1 136 ? -21.603 5.063 9.617 1.00 94.25 136 ASP A O 1
ATOM 1039 N N . GLY A 1 137 ? -19.662 3.966 9.843 1.00 91.56 137 GLY A N 1
ATOM 1040 C CA . GLY A 1 137 ? -19.477 3.624 8.435 1.00 91.56 137 GLY A CA 1
ATOM 1041 C C . GLY A 1 137 ? -18.916 4.758 7.579 1.00 91.56 137 GLY A C 1
ATOM 1042 O O . GLY A 1 137 ? -18.963 4.668 6.354 1.00 91.56 137 GLY A O 1
ATOM 1043 N N . LYS A 1 138 ? -18.400 5.833 8.185 1.00 95.19 138 LYS A N 1
ATOM 1044 C CA . LYS A 1 138 ? -17.830 6.960 7.444 1.00 95.19 138 LYS A CA 1
ATOM 1045 C C . LYS A 1 138 ? -16.355 6.728 7.124 1.00 95.19 138 LYS A C 1
ATOM 1047 O O . LYS A 1 138 ? -15.553 6.408 7.998 1.00 95.19 138 LYS A O 1
ATOM 1052 N N . SER A 1 139 ? -15.993 6.952 5.864 1.00 97.38 139 SER A N 1
ATOM 1053 C CA . SER A 1 139 ? -14.603 6.915 5.407 1.00 97.38 139 SER A CA 1
ATOM 1054 C C . SER A 1 139 ? -13.917 8.274 5.576 1.00 97.38 139 SER A C 1
ATOM 1056 O O . SER A 1 139 ? -14.488 9.331 5.295 1.00 97.38 139 SER A O 1
ATOM 1058 N N . HIS A 1 140 ? -12.670 8.240 6.034 1.00 98.12 140 HIS A N 1
ATOM 1059 C CA . HIS A 1 140 ? -11.801 9.387 6.249 1.00 98.12 140 HIS A CA 1
ATOM 1060 C C . HIS A 1 140 ? -10.467 9.156 5.538 1.00 98.12 140 HIS A C 1
ATOM 1062 O O . HIS A 1 140 ? -9.759 8.189 5.814 1.00 98.12 140 HIS A O 1
ATOM 1068 N N . TYR A 1 141 ? -10.105 10.077 4.649 1.00 98.50 141 TYR A N 1
ATOM 1069 C CA . TYR A 1 141 ? -8.908 9.977 3.818 1.00 98.50 141 TYR A CA 1
ATOM 1070 C C . TYR A 1 141 ? -7.833 10.937 4.325 1.00 98.50 141 TYR A C 1
ATOM 1072 O O . TYR A 1 141 ? -8.083 12.134 4.477 1.00 98.50 141 TYR A O 1
ATOM 1080 N N . GLY A 1 142 ? -6.646 10.411 4.615 1.00 98.25 142 GLY A N 1
ATOM 1081 C CA . GLY A 1 142 ? -5.462 11.211 4.905 1.00 98.25 142 GLY A CA 1
ATOM 1082 C C . GLY A 1 142 ? -4.893 11.881 3.656 1.00 98.25 142 GLY A C 1
ATOM 1083 O O . GLY A 1 142 ? -5.297 11.594 2.527 1.00 98.25 142 GLY A O 1
ATOM 1084 N N . GLU A 1 143 ? -3.922 12.771 3.862 1.00 98.44 143 GLU A N 1
ATOM 1085 C CA . GLU A 1 143 ? -3.180 13.386 2.762 1.00 98.44 143 GLU A CA 1
ATOM 1086 C C . GLU A 1 143 ? -2.498 12.311 1.899 1.00 98.44 143 GLU A C 1
ATOM 1088 O O . GLU A 1 143 ? -1.896 11.361 2.408 1.00 98.44 143 GLU A O 1
ATOM 1093 N N . MET A 1 144 ? -2.594 12.463 0.575 1.00 98.50 144 MET A N 1
ATOM 1094 C CA . MET A 1 144 ? -1.859 11.629 -0.369 1.00 98.50 144 MET A CA 1
ATOM 1095 C C . MET A 1 144 ? -0.426 12.145 -0.497 1.00 98.50 144 MET A C 1
ATOM 1097 O O . MET A 1 144 ? -0.169 13.164 -1.139 1.00 98.50 144 MET A O 1
ATOM 1101 N N . HIS A 1 145 ? 0.523 11.388 0.033 1.00 98.62 145 HIS A N 1
ATOM 1102 C CA . HIS A 1 145 ? 1.943 11.627 -0.170 1.00 98.62 145 HIS A CA 1
ATOM 1103 C C . HIS A 1 145 ? 2.422 11.010 -1.485 1.00 98.62 145 HIS A C 1
ATOM 1105 O O . HIS A 1 145 ? 1.830 10.074 -2.025 1.00 98.62 145 HIS A O 1
ATOM 1111 N N . THR A 1 146 ? 3.519 11.550 -2.010 1.00 98.12 146 THR A N 1
ATOM 1112 C CA . THR A 1 146 ? 4.150 11.106 -3.256 1.00 98.12 146 THR A CA 1
ATOM 1113 C C . THR A 1 146 ? 5.647 10.949 -3.049 1.00 98.12 146 THR A C 1
ATOM 1115 O O . THR A 1 146 ? 6.270 11.791 -2.405 1.00 98.12 146 THR A O 1
ATOM 1118 N N . GLY A 1 147 ? 6.242 9.904 -3.619 1.00 98.00 147 GLY A N 1
ATOM 1119 C CA . GLY A 1 147 ? 7.694 9.778 -3.694 1.00 98.00 147 GLY A CA 1
ATOM 1120 C C . GLY A 1 147 ? 8.199 8.344 -3.592 1.00 98.00 147 GLY A C 1
ATOM 1121 O O . GLY A 1 147 ? 7.513 7.446 -3.111 1.00 98.00 147 GLY A O 1
ATOM 1122 N N . LYS A 1 148 ? 9.464 8.157 -3.986 1.00 97.75 148 LYS A N 1
ATOM 1123 C CA . LYS A 1 148 ? 10.241 6.922 -3.767 1.00 97.75 148 LYS A CA 1
ATOM 1124 C C . LYS A 1 148 ? 10.486 6.634 -2.289 1.00 97.75 148 LYS A C 1
ATOM 1126 O O . LYS A 1 148 ? 10.695 5.487 -1.920 1.00 97.75 148 LYS A O 1
ATOM 1131 N N . LYS A 1 149 ? 10.526 7.675 -1.462 1.00 98.44 149 LYS A N 1
ATOM 1132 C CA . LYS A 1 149 ? 10.749 7.598 -0.023 1.00 98.44 149 LYS A CA 1
ATOM 1133 C C . LYS A 1 149 ? 10.077 8.782 0.648 1.00 98.44 149 LYS A C 1
ATOM 1135 O O . LYS A 1 149 ? 10.124 9.887 0.113 1.00 98.44 149 LYS A O 1
ATOM 1140 N N . GLY A 1 150 ? 9.492 8.560 1.813 1.00 98.50 150 GLY A N 1
ATOM 1141 C CA . GLY A 1 150 ? 8.929 9.628 2.627 1.00 98.50 150 GLY A CA 1
ATOM 1142 C C . GLY A 1 150 ? 8.076 9.089 3.763 1.00 98.50 150 GLY A C 1
ATOM 1143 O O . GLY A 1 150 ? 7.918 7.879 3.918 1.00 98.50 150 GLY A O 1
ATOM 1144 N N . THR A 1 151 ? 7.556 10.001 4.574 1.00 98.69 151 THR A N 1
ATOM 1145 C CA . THR A 1 151 ? 6.755 9.664 5.749 1.00 98.69 151 THR A CA 1
ATOM 1146 C C . THR A 1 151 ? 5.385 10.301 5.619 1.00 98.69 151 THR A C 1
ATOM 1148 O O . THR A 1 151 ? 5.282 11.521 5.519 1.00 98.69 151 THR A O 1
ATOM 1151 N N . ALA A 1 152 ? 4.345 9.471 5.657 1.00 98.62 152 ALA A N 1
ATOM 1152 C CA . ALA A 1 152 ? 2.975 9.920 5.844 1.00 98.62 152 ALA A CA 1
ATOM 1153 C C . ALA A 1 152 ? 2.670 10.010 7.339 1.00 98.62 152 ALA A C 1
ATOM 1155 O O . ALA A 1 152 ? 3.071 9.128 8.102 1.00 98.62 152 ALA A O 1
ATOM 1156 N N . THR A 1 153 ? 1.944 11.042 7.761 1.00 98.44 153 THR A N 1
ATOM 1157 C CA . THR A 1 153 ? 1.440 11.158 9.137 1.00 98.44 153 THR A CA 1
ATOM 1158 C C . THR A 1 153 ? -0.056 11.396 9.133 1.00 98.44 153 THR A C 1
ATOM 1160 O O . THR A 1 153 ? -0.553 12.090 8.251 1.00 98.44 153 THR A O 1
ATOM 1163 N N . TYR A 1 154 ? -0.764 10.862 10.123 1.00 98.44 154 TYR A N 1
ATOM 1164 C CA . TYR A 1 154 ? -2.217 10.951 10.170 1.00 98.44 154 TYR A CA 1
ATOM 1165 C C . TYR A 1 154 ? -2.731 11.006 11.605 1.00 98.44 154 TYR A C 1
ATOM 1167 O O . TYR A 1 154 ? -2.260 10.262 12.465 1.00 98.44 154 TYR A O 1
ATOM 1175 N N . GLU A 1 155 ? -3.690 11.893 11.853 1.00 97.94 155 GLU A N 1
ATOM 1176 C CA . GLU A 1 155 ? -4.444 11.930 13.105 1.00 97.94 155 GLU A CA 1
ATOM 1177 C C . GLU A 1 155 ? -5.643 10.999 12.961 1.00 97.94 155 GLU A C 1
ATOM 1179 O O . GLU A 1 155 ? -6.536 11.254 12.150 1.00 97.94 155 GLU A O 1
ATOM 1184 N N . VAL A 1 156 ? -5.647 9.900 13.718 1.00 97.88 156 VAL A N 1
ATOM 1185 C CA . VAL A 1 156 ? -6.699 8.886 13.608 1.00 97.88 156 VAL A CA 1
ATOM 1186 C C . VAL A 1 156 ? -8.010 9.449 14.175 1.00 97.88 156 VAL A C 1
ATOM 1188 O O . VAL A 1 156 ? -8.034 9.848 15.344 1.00 97.88 156 VAL A O 1
ATOM 1191 N N . PRO A 1 157 ? -9.109 9.481 13.392 1.00 96.50 157 PRO A N 1
ATOM 1192 C CA . PRO A 1 157 ? -10.403 9.938 13.882 1.00 96.50 157 PRO A CA 1
ATOM 1193 C C . PRO A 1 157 ? -10.871 9.139 15.103 1.00 96.50 157 PRO A C 1
ATOM 1195 O O . PRO A 1 157 ? -10.680 7.921 15.187 1.00 96.50 157 PRO A O 1
ATOM 1198 N N . ALA A 1 158 ? -11.540 9.808 16.042 1.00 94.44 158 ALA A N 1
ATOM 1199 C CA . ALA A 1 158 ? -12.214 9.119 17.137 1.00 94.44 158 ALA A CA 1
ATOM 1200 C C . ALA A 1 158 ? -13.251 8.125 16.585 1.00 94.44 158 ALA A C 1
ATOM 1202 O O . ALA A 1 158 ? -13.842 8.355 15.531 1.00 94.44 158 ALA A O 1
ATOM 1203 N N . ASN A 1 159 ? -13.493 7.035 17.314 1.00 94.62 159 ASN A N 1
ATOM 1204 C CA . ASN A 1 159 ? -14.396 5.955 16.897 1.00 94.62 159 ASN A CA 1
ATOM 1205 C C . ASN A 1 159 ? -13.991 5.248 15.590 1.00 94.62 159 ASN A C 1
ATOM 1207 O O . ASN A 1 159 ? -14.848 4.638 14.952 1.00 94.62 159 ASN A O 1
ATOM 1211 N N . THR A 1 160 ? -12.713 5.298 15.197 1.00 97.19 160 THR A N 1
ATOM 1212 C CA . THR A 1 160 ? -12.188 4.463 14.106 1.00 97.19 160 THR A CA 1
ATOM 1213 C C . THR A 1 160 ? -12.356 2.980 14.453 1.00 97.19 160 THR A C 1
ATOM 1215 O O . THR A 1 160 ? -12.063 2.555 15.569 1.00 97.19 160 THR A O 1
ATOM 1218 N N . GLU A 1 161 ? -12.850 2.201 13.497 1.00 95.62 161 GLU A N 1
ATOM 1219 C CA . GLU A 1 161 ? -12.974 0.743 13.572 1.00 95.62 161 GLU A CA 1
ATOM 1220 C C . GLU A 1 161 ? -11.921 0.050 12.708 1.00 95.62 161 GLU A C 1
ATOM 1222 O O . GLU A 1 161 ? -11.343 -0.953 13.119 1.00 95.62 161 GLU A O 1
ATOM 1227 N N . ARG A 1 162 ? -11.636 0.605 11.525 1.00 96.81 162 ARG A N 1
ATOM 1228 C CA . ARG A 1 162 ? -10.642 0.067 10.594 1.00 96.81 162 ARG A CA 1
ATOM 1229 C C . ARG A 1 162 ? -9.682 1.160 10.160 1.00 96.81 162 ARG A C 1
ATOM 1231 O O . ARG A 1 162 ? -10.104 2.264 9.827 1.00 96.81 162 ARG A O 1
ATOM 1238 N N . LEU A 1 163 ? -8.394 0.838 10.145 1.00 98.12 163 LEU 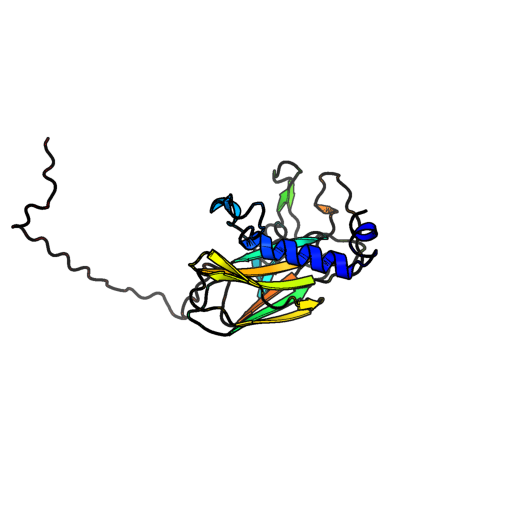A N 1
ATOM 1239 C CA . LEU A 1 163 ? -7.327 1.722 9.693 1.00 98.12 163 LEU A CA 1
ATOM 1240 C C . LEU A 1 163 ? -6.501 0.994 8.633 1.00 98.12 163 LEU A C 1
ATOM 1242 O O . LEU A 1 163 ? -6.123 -0.158 8.826 1.00 98.12 163 LEU A O 1
ATOM 1246 N N . TYR A 1 164 ? -6.200 1.679 7.536 1.00 98.69 164 TYR A N 1
ATOM 1247 C CA . TYR A 1 164 ? -5.380 1.162 6.449 1.00 98.69 164 TYR A CA 1
ATOM 1248 C C . TYR A 1 164 ? -4.288 2.159 6.064 1.00 98.69 164 TYR A C 1
ATOM 1250 O O . TYR A 1 164 ? -4.483 3.374 6.138 1.00 98.69 164 TYR A O 1
ATOM 1258 N N . LEU A 1 165 ? -3.163 1.644 5.570 1.00 98.81 165 LEU A N 1
ATOM 1259 C CA . LEU A 1 165 ? -2.270 2.391 4.687 1.00 98.81 165 LEU A CA 1
ATOM 1260 C C . LEU A 1 165 ? -2.547 1.964 3.240 1.00 98.81 165 LEU A C 1
ATOM 1262 O O . LEU A 1 165 ? -2.358 0.798 2.893 1.00 98.81 165 LEU A O 1
ATOM 1266 N N . CYS A 1 166 ? -2.959 2.908 2.398 1.00 98.88 166 CYS A N 1
ATOM 1267 C CA . CYS A 1 166 ? -3.046 2.718 0.955 1.00 98.88 166 CYS A CA 1
ATOM 1268 C C . CYS A 1 166 ? -1.678 2.999 0.327 1.00 98.88 166 CYS A C 1
ATOM 1270 O O . CYS A 1 166 ? -1.095 4.054 0.579 1.00 98.88 166 CYS A O 1
ATOM 1272 N N . VAL A 1 167 ? -1.176 2.087 -0.505 1.00 98.88 167 VAL A N 1
ATOM 1273 C CA . VAL A 1 167 ? 0.063 2.252 -1.279 1.00 98.88 167 VAL A CA 1
ATOM 1274 C C . VAL A 1 167 ? -0.218 1.893 -2.731 1.00 98.88 167 VAL A C 1
ATOM 1276 O O . VAL A 1 167 ? -0.485 0.739 -3.033 1.00 98.88 167 VAL A O 1
ATOM 1279 N N . LEU A 1 168 ? -0.136 2.870 -3.629 1.00 98.81 168 LEU A N 1
ATOM 1280 C CA . LEU A 1 168 ? -0.272 2.703 -5.075 1.00 98.81 168 LEU A CA 1
ATOM 1281 C C . LEU A 1 168 ? 1.105 2.820 -5.732 1.00 98.81 168 LEU A C 1
ATOM 1283 O O . LEU A 1 168 ? 1.809 3.817 -5.530 1.00 98.81 168 LEU A O 1
ATOM 1287 N N . ALA A 1 169 ? 1.459 1.848 -6.568 1.00 98.38 169 ALA A N 1
ATOM 1288 C CA . ALA A 1 169 ? 2.617 1.950 -7.443 1.00 98.38 169 ALA A CA 1
ATOM 1289 C C . ALA A 1 169 ? 2.326 2.900 -8.612 1.00 98.38 169 ALA A C 1
ATOM 1291 O O . ALA A 1 169 ? 1.424 2.683 -9.423 1.00 98.38 169 ALA A O 1
ATOM 1292 N N . ALA A 1 170 ? 3.107 3.970 -8.694 1.00 97.75 170 ALA A N 1
ATOM 1293 C CA . ALA A 1 170 ? 2.875 5.103 -9.577 1.00 97.75 170 ALA A CA 1
ATOM 1294 C C . ALA A 1 170 ? 4.190 5.551 -10.245 1.00 97.75 170 ALA A C 1
ATOM 1296 O O . ALA A 1 170 ? 4.613 6.686 -10.016 1.00 97.75 170 ALA A O 1
ATOM 1297 N N . PRO A 1 171 ? 4.867 4.677 -11.020 1.00 97.50 171 PRO A N 1
ATOM 1298 C CA . PRO A 1 171 ? 6.192 4.954 -11.577 1.00 97.50 171 PRO A CA 1
ATOM 1299 C C . PRO A 1 171 ? 6.195 6.179 -12.498 1.00 97.50 171 PRO A C 1
ATOM 1301 O O . PRO A 1 171 ? 5.227 6.428 -13.217 1.00 97.50 171 PRO A O 1
ATOM 1304 N N . ASP A 1 172 ? 7.305 6.919 -12.550 1.00 96.94 172 ASP A N 1
ATOM 1305 C CA . ASP A 1 172 ? 7.394 8.149 -13.363 1.00 96.94 172 ASP A CA 1
ATOM 1306 C C . ASP A 1 172 ? 7.332 7.860 -14.874 1.00 96.94 172 ASP A C 1
ATOM 1308 O O . ASP A 1 172 ? 7.031 8.741 -15.681 1.00 96.94 172 ASP A O 1
ATOM 1312 N N . LYS A 1 173 ? 7.561 6.600 -15.259 1.00 94.81 173 LYS A N 1
ATOM 1313 C CA . LYS A 1 173 ? 7.305 6.079 -16.600 1.00 94.81 173 LYS A CA 1
ATOM 1314 C C . LYS A 1 173 ? 6.324 4.925 -16.524 1.00 94.81 173 LYS A C 1
ATOM 1316 O O . LYS A 1 173 ? 6.613 3.897 -15.920 1.00 94.81 173 LYS A O 1
ATOM 1321 N N . TYR A 1 174 ? 5.200 5.101 -17.203 1.00 91.75 174 TYR A N 1
ATOM 1322 C CA . TYR A 1 174 ? 4.211 4.058 -17.408 1.00 91.75 174 TYR A CA 1
ATOM 1323 C C . TYR A 1 174 ? 4.594 3.198 -18.617 1.00 91.75 174 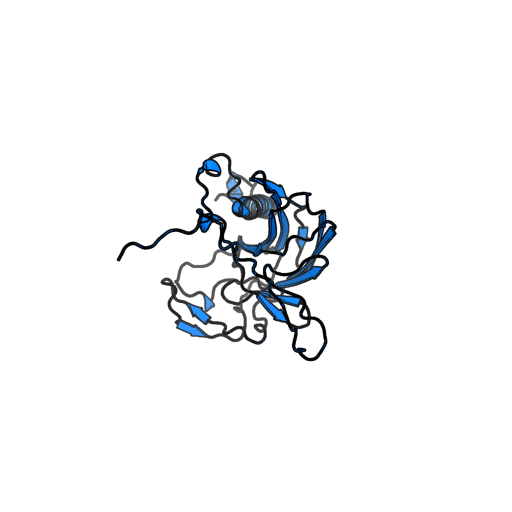TYR A C 1
ATOM 1325 O O . TYR A 1 174 ? 4.707 3.716 -19.732 1.00 91.75 174 TYR A O 1
ATOM 1333 N N . ASN A 1 175 ? 4.743 1.892 -18.404 1.00 91.06 175 ASN A N 1
ATOM 1334 C CA . ASN A 1 175 ? 4.803 0.897 -19.467 1.00 91.06 175 ASN A CA 1
ATOM 1335 C C . ASN A 1 175 ? 3.548 0.023 -19.410 1.00 91.06 175 ASN A C 1
ATOM 1337 O O . ASN A 1 175 ? 2.964 -0.192 -18.351 1.00 91.06 175 ASN A O 1
ATOM 1341 N N . ARG A 1 176 ? 3.112 -0.457 -20.575 1.00 84.19 176 ARG A N 1
ATOM 1342 C CA . ARG A 1 176 ? 2.048 -1.459 -20.650 1.00 84.19 176 ARG A CA 1
ATOM 1343 C C . ARG A 1 176 ? 2.703 -2.825 -20.508 1.00 84.19 176 ARG A C 1
ATOM 1345 O O . ARG A 1 176 ? 3.600 -3.116 -21.297 1.00 84.19 176 ARG A O 1
ATOM 1352 N N . ASN A 1 177 ? 2.233 -3.632 -19.566 1.00 82.94 177 ASN A N 1
ATOM 1353 C CA . ASN A 1 177 ? 2.613 -5.038 -19.508 1.00 82.94 177 ASN A CA 1
ATOM 1354 C C . ASN A 1 177 ? 1.865 -5.823 -20.591 1.00 82.94 177 ASN A C 1
ATOM 1356 O O . ASN A 1 177 ? 0.760 -5.441 -21.006 1.00 82.94 177 ASN A O 1
ATOM 1360 N N . ALA A 1 178 ? 2.508 -6.875 -21.090 1.00 84.19 178 ALA A N 1
ATOM 1361 C CA . ALA A 1 178 ? 1.853 -7.841 -21.954 1.00 84.19 178 ALA A CA 1
ATOM 1362 C C . ALA A 1 178 ? 0.882 -8.680 -21.116 1.00 84.19 178 ALA A C 1
ATOM 1364 O O . ALA A 1 178 ? 1.076 -8.852 -19.921 1.00 84.19 178 ALA A O 1
ATOM 1365 N N . TRP A 1 179 ? -0.178 -9.177 -21.746 1.00 83.75 179 TRP A N 1
ATOM 1366 C CA . TRP A 1 179 ? -0.990 -10.229 -21.148 1.00 83.75 179 TRP A CA 1
ATOM 1367 C C . TRP A 1 179 ? -0.503 -11.548 -21.740 1.00 83.75 179 TRP A C 1
ATOM 1369 O O . TRP A 1 179 ? -0.916 -11.913 -22.840 1.00 83.75 179 TRP A O 1
ATOM 1379 N N . ASP A 1 180 ? 0.421 -12.208 -21.049 1.00 88.31 180 ASP A N 1
ATOM 1380 C CA . ASP A 1 180 ? 1.070 -13.451 -21.486 1.00 88.31 180 ASP A CA 1
ATOM 1381 C C . ASP A 1 180 ? 1.068 -14.563 -20.419 1.00 88.31 180 ASP A C 1
ATOM 1383 O O . ASP A 1 180 ? 1.669 -15.615 -20.637 1.00 88.31 180 ASP A O 1
ATOM 1387 N N . ASP A 1 181 ? 0.370 -14.341 -19.300 1.00 86.31 181 ASP A N 1
ATOM 1388 C CA . ASP A 1 181 ? 0.282 -15.240 -18.141 1.00 86.31 181 ASP A CA 1
ATOM 1389 C C . ASP A 1 181 ? 1.663 -15.642 -17.565 1.00 86.31 181 ASP A C 1
ATOM 1391 O O . ASP A 1 181 ? 1.830 -16.717 -16.975 1.00 86.31 181 ASP A O 1
ATOM 1395 N N . ASP A 1 182 ? 2.674 -14.779 -17.731 1.00 88.12 182 ASP A N 1
ATOM 1396 C CA . ASP A 1 182 ? 4.010 -14.935 -17.160 1.00 88.12 182 ASP A CA 1
ATOM 1397 C C . ASP A 1 182 ? 4.366 -13.778 -16.222 1.00 88.12 182 ASP A C 1
ATOM 1399 O O . ASP A 1 182 ? 5.095 -12.846 -16.565 1.00 88.12 182 ASP A O 1
ATOM 1403 N N . GLU A 1 183 ? 3.932 -13.898 -14.969 1.00 89.12 183 GLU A N 1
ATOM 1404 C CA . GLU A 1 183 ? 4.179 -12.865 -13.964 1.00 89.12 183 GLU A CA 1
ATOM 1405 C C . GLU A 1 183 ? 5.666 -12.640 -13.652 1.00 89.12 183 GLU A C 1
ATOM 1407 O O . GLU A 1 183 ? 5.993 -11.673 -12.977 1.00 89.12 183 GLU A O 1
ATOM 1412 N N . THR A 1 184 ? 6.596 -13.486 -14.119 1.00 90.94 184 THR A N 1
ATOM 1413 C CA . THR A 1 184 ? 8.039 -13.301 -13.868 1.00 90.94 184 THR A CA 1
ATOM 1414 C C . THR A 1 184 ? 8.655 -12.167 -14.689 1.00 90.94 184 THR A C 1
ATOM 1416 O O . THR A 1 184 ? 9.750 -11.690 -14.369 1.00 90.94 184 THR A O 1
ATOM 1419 N N . ASN A 1 185 ? 7.954 -11.717 -15.732 1.00 90.56 185 ASN A N 1
ATOM 1420 C CA . ASN A 1 185 ? 8.373 -10.616 -16.594 1.00 90.56 185 ASN A CA 1
ATOM 1421 C C . ASN A 1 185 ? 7.583 -9.313 -16.349 1.00 90.56 185 ASN A C 1
ATOM 1423 O O . ASN A 1 185 ? 7.959 -8.261 -16.877 1.00 90.56 185 ASN A O 1
ATOM 1427 N N . ASP A 1 186 ? 6.545 -9.371 -15.510 1.00 92.56 186 ASP A N 1
ATOM 1428 C CA . ASP A 1 186 ? 5.726 -8.221 -15.153 1.00 92.56 186 ASP A CA 1
ATOM 1429 C C . ASP A 1 186 ? 6.521 -7.178 -14.365 1.00 92.56 186 ASP A C 1
ATOM 1431 O O . ASP A 1 186 ? 7.314 -7.499 -13.472 1.00 92.56 186 ASP A O 1
ATOM 1435 N N . GLU A 1 187 ? 6.270 -5.896 -14.651 1.00 95.69 187 GLU A N 1
ATOM 1436 C CA . GLU A 1 187 ? 6.821 -4.820 -13.830 1.00 95.69 187 GLU A CA 1
ATOM 1437 C C . GLU A 1 187 ? 6.314 -4.923 -12.387 1.00 95.69 187 GLU A C 1
ATOM 1439 O O . GLU A 1 187 ? 5.109 -4.872 -12.147 1.00 95.69 187 GLU A O 1
ATOM 1444 N N . GLN A 1 188 ? 7.245 -4.980 -11.435 1.00 96.69 188 GLN A N 1
ATOM 1445 C CA . GLN A 1 188 ? 6.989 -5.008 -9.999 1.00 96.69 188 GLN A CA 1
ATOM 1446 C C . GLN A 1 188 ? 7.594 -3.775 -9.322 1.00 96.69 188 GLN A C 1
ATOM 1448 O O . GLN A 1 188 ? 8.719 -3.361 -9.616 1.00 96.69 188 GLN A O 1
ATOM 1453 N N . TRP A 1 189 ? 6.866 -3.209 -8.359 1.00 98.19 189 TRP A N 1
ATOM 1454 C CA . TRP A 1 189 ? 7.287 -2.020 -7.615 1.00 98.19 189 TRP A CA 1
ATOM 1455 C C . TRP A 1 189 ? 7.407 -2.330 -6.120 1.00 98.19 189 TRP A C 1
ATOM 1457 O O . TRP A 1 189 ? 6.506 -2.020 -5.332 1.00 98.19 189 TRP A O 1
ATOM 1467 N N . PRO A 1 190 ? 8.519 -2.968 -5.709 1.00 98.56 190 PRO A N 1
ATOM 1468 C CA . PRO A 1 190 ? 8.702 -3.390 -4.333 1.00 98.56 190 PRO A CA 1
ATOM 1469 C C . PRO A 1 190 ? 8.981 -2.212 -3.407 1.00 98.56 190 PRO A C 1
ATOM 1471 O O . PRO A 1 190 ? 9.665 -1.247 -3.756 1.00 98.56 190 PRO A O 1
ATOM 1474 N N . TYR A 1 191 ? 8.511 -2.319 -2.171 1.00 98.75 191 TYR A N 1
ATOM 1475 C CA . TYR A 1 191 ? 8.746 -1.323 -1.134 1.00 98.75 191 TYR A CA 1
ATOM 1476 C C . TYR A 1 191 ? 8.904 -1.975 0.238 1.00 98.75 191 TYR A C 1
ATOM 1478 O O . TYR A 1 191 ? 8.535 -3.131 0.468 1.00 98.75 191 TYR A O 1
ATOM 1486 N N . ARG A 1 192 ? 9.433 -1.188 1.170 1.00 98.56 192 ARG A N 1
ATOM 1487 C CA . ARG A 1 192 ? 9.349 -1.437 2.604 1.00 98.56 192 ARG A CA 1
ATOM 1488 C C . ARG A 1 192 ? 8.677 -0.269 3.310 1.00 98.56 192 ARG A C 1
ATOM 1490 O O . ARG A 1 192 ? 8.710 0.864 2.833 1.00 98.56 192 ARG A O 1
ATOM 1497 N N . VAL A 1 193 ? 8.068 -0.552 4.451 1.00 98.69 193 VAL A N 1
ATOM 1498 C CA . VAL A 1 193 ? 7.353 0.418 5.270 1.00 98.69 193 VAL A CA 1
ATOM 1499 C C . VAL A 1 193 ? 7.653 0.199 6.748 1.00 98.69 193 VAL A C 1
ATOM 1501 O O . VAL A 1 193 ? 7.777 -0.932 7.214 1.00 98.69 193 VAL A O 1
ATOM 1504 N N . LYS A 1 194 ? 7.782 1.292 7.496 1.00 98.19 194 LYS A N 1
ATOM 1505 C CA . LYS A 1 194 ? 7.916 1.285 8.954 1.00 98.19 194 LYS A CA 1
ATOM 1506 C C . LYS A 1 194 ? 6.798 2.106 9.578 1.00 98.19 194 LYS A C 1
ATOM 1508 O O . LYS A 1 194 ? 6.583 3.240 9.154 1.00 98.19 194 LYS A O 1
ATOM 1513 N N . PHE A 1 195 ? 6.149 1.560 10.600 1.00 97.44 195 PHE A N 1
ATOM 1514 C CA . PHE A 1 195 ? 5.058 2.220 11.312 1.00 97.44 195 PHE A CA 1
ATOM 1515 C C . PHE A 1 195 ? 5.513 2.793 12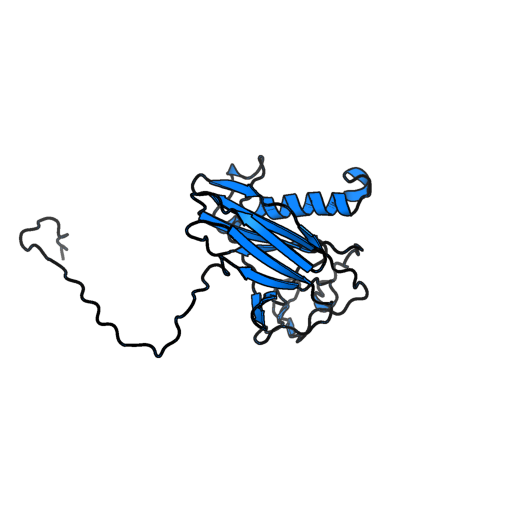.658 1.00 97.44 195 PHE A C 1
ATOM 1517 O O . PHE A 1 195 ? 6.432 2.272 13.293 1.00 97.44 195 PHE A O 1
ATOM 1524 N N . LEU A 1 196 ? 4.869 3.881 13.079 1.00 96.31 196 LEU A N 1
ATOM 1525 C CA . LEU A 1 196 ? 4.969 4.452 14.421 1.00 96.31 196 LEU A CA 1
ATOM 1526 C C . LEU A 1 196 ? 3.565 4.816 14.910 1.00 96.31 196 LEU A C 1
ATOM 1528 O O . LEU A 1 196 ? 2.759 5.347 14.147 1.00 96.31 196 LEU A O 1
ATOM 1532 N N . GLY A 1 197 ? 3.278 4.529 16.181 1.00 95.12 197 GLY A N 1
ATOM 1533 C CA . GLY A 1 197 ? 1.948 4.731 16.770 1.00 95.12 197 GLY A CA 1
ATOM 1534 C C . GLY A 1 197 ? 0.903 3.696 16.330 1.00 95.12 197 GLY A C 1
ATOM 1535 O O . GLY A 1 197 ? -0.232 3.754 16.781 1.00 95.12 197 GLY A O 1
ATOM 1536 N N . THR A 1 198 ? 1.275 2.751 15.467 1.00 95.94 198 THR A N 1
ATOM 1537 C CA . THR A 1 198 ? 0.467 1.611 15.015 1.00 95.94 198 THR A CA 1
ATOM 1538 C C . THR A 1 198 ? 1.402 0.498 14.514 1.00 95.94 198 THR A C 1
ATOM 1540 O O . THR A 1 198 ? 2.615 0.702 14.423 1.00 95.94 198 THR A O 1
ATOM 1543 N N . ASP A 1 199 ? 0.847 -0.666 14.198 1.00 95.69 199 ASP A N 1
ATOM 1544 C CA . ASP A 1 199 ? 1.517 -1.797 13.552 1.00 95.69 199 ASP A CA 1
ATOM 1545 C C . ASP A 1 199 ? 0.497 -2.513 12.641 1.00 95.69 199 ASP A C 1
ATOM 1547 O O . ASP A 1 199 ? -0.682 -2.148 12.628 1.00 95.69 199 ASP A O 1
ATOM 1551 N N . LEU A 1 200 ? 0.931 -3.514 11.876 1.00 96.31 200 LEU A N 1
ATOM 1552 C CA . LEU A 1 200 ? 0.056 -4.374 11.079 1.00 96.31 200 LEU A CA 1
ATOM 1553 C C . LEU A 1 200 ? -1.082 -4.927 11.937 1.00 96.31 200 LEU A C 1
ATOM 1555 O O . LEU A 1 200 ? -0.872 -5.298 13.093 1.00 96.31 200 LEU A O 1
ATOM 1559 N N . LEU A 1 201 ? -2.284 -4.997 11.369 1.00 95.88 201 LEU A N 1
ATOM 1560 C CA . LEU A 1 201 ? -3.433 -5.543 12.080 1.00 95.88 201 LEU A CA 1
ATOM 1561 C C . LEU A 1 201 ? -3.120 -6.959 12.587 1.00 95.88 201 LEU A C 1
ATOM 1563 O O . LEU A 1 201 ? -2.724 -7.830 11.815 1.00 95.88 201 LEU A O 1
ATOM 1567 N N . GLY A 1 202 ? -3.295 -7.172 13.891 1.00 91.06 202 GLY A N 1
ATOM 1568 C CA . GLY A 1 202 ? -3.023 -8.452 14.549 1.00 91.06 202 GLY A CA 1
ATOM 1569 C C . GLY A 1 202 ? -1.579 -8.645 15.022 1.00 91.06 202 GLY A C 1
ATOM 1570 O O . GLY A 1 202 ? -1.327 -9.575 15.786 1.00 91.06 202 GLY A O 1
ATOM 1571 N N . ASN A 1 203 ? -0.638 -7.763 14.661 1.00 88.12 203 ASN A N 1
ATOM 1572 C CA . ASN A 1 203 ? 0.657 -7.746 15.337 1.00 88.12 203 ASN A CA 1
ATOM 1573 C C . ASN A 1 203 ? 0.482 -7.274 16.777 1.00 88.12 203 ASN A C 1
ATOM 1575 O O . ASN A 1 203 ? -0.153 -6.251 17.043 1.00 88.12 203 ASN A O 1
ATOM 1579 N N . VAL A 1 204 ? 1.106 -8.005 17.693 1.00 80.06 204 VAL A N 1
ATOM 1580 C CA . VAL A 1 204 ? 1.181 -7.662 19.110 1.00 80.06 204 VAL A CA 1
ATOM 1581 C C . VAL A 1 204 ? 2.641 -7.546 19.517 1.00 80.06 204 VAL A C 1
ATOM 1583 O O . VAL A 1 204 ? 3.484 -8.350 19.113 1.00 80.06 204 VAL A O 1
ATOM 1586 N N . THR A 1 205 ? 2.953 -6.545 20.334 1.00 71.44 205 THR A N 1
ATOM 1587 C CA . THR A 1 205 ? 4.258 -6.475 20.989 1.00 71.44 205 THR A CA 1
ATOM 1588 C C . THR A 1 205 ? 4.288 -7.541 22.071 1.00 71.44 205 THR A C 1
ATOM 1590 O O . THR A 1 205 ? 3.604 -7.412 23.085 1.00 71.44 205 THR A O 1
ATOM 1593 N N . ILE A 1 206 ? 5.074 -8.594 21.860 1.00 73.00 206 ILE A N 1
ATOM 1594 C CA . ILE A 1 206 ? 5.355 -9.563 22.918 1.00 73.00 206 ILE A CA 1
ATOM 1595 C C . ILE A 1 206 ? 6.339 -8.885 23.883 1.00 73.00 206 ILE A C 1
ATOM 1597 O O . ILE A 1 206 ? 7.413 -8.473 23.433 1.00 73.00 206 ILE A O 1
ATOM 1601 N N . PRO A 1 207 ? 5.984 -8.698 25.167 1.00 73.44 207 PRO A N 1
ATOM 1602 C CA . PRO A 1 207 ? 6.892 -8.098 26.135 1.00 73.44 207 PRO A CA 1
ATOM 1603 C C . PRO A 1 207 ? 8.155 -8.953 26.286 1.00 73.44 207 PRO A C 1
ATOM 1605 O O . PRO A 1 207 ? 8.106 -10.179 26.183 1.00 73.44 207 PRO A O 1
ATOM 1608 N N . GLU A 1 208 ? 9.293 -8.301 26.526 1.00 76.38 208 GLU A N 1
ATOM 1609 C CA . GLU A 1 208 ? 10.539 -9.004 26.829 1.00 76.38 208 GLU A CA 1
ATOM 1610 C C . GLU A 1 208 ? 10.404 -9.789 28.141 1.00 76.38 208 GLU A C 1
ATOM 1612 O O . GLU A 1 208 ? 9.846 -9.297 29.121 1.00 76.38 208 GLU A O 1
ATOM 1617 N N . GLY A 1 209 ? 10.932 -11.013 28.159 1.00 79.12 209 GLY A N 1
ATOM 1618 C CA . GLY A 1 209 ? 10.891 -11.894 29.320 1.00 79.12 209 GLY A CA 1
ATOM 1619 C C . GLY A 1 209 ? 10.780 -13.360 28.922 1.00 79.12 209 GLY A C 1
ATOM 1620 O O . GLY A 1 209 ? 10.507 -13.700 27.771 1.00 79.12 209 GLY A O 1
ATOM 1621 N N . VAL A 1 210 ? 11.010 -14.244 29.888 1.00 80.12 210 VAL A N 1
ATOM 1622 C CA . VAL A 1 210 ? 10.592 -15.642 29.761 1.00 80.12 210 VAL A CA 1
ATOM 1623 C C . VAL A 1 210 ? 9.087 -15.712 30.016 1.00 80.12 210 VAL A C 1
ATOM 1625 O O . VAL A 1 210 ? 8.621 -15.044 30.940 1.00 80.12 210 VAL A O 1
ATOM 1628 N N . PRO A 1 211 ? 8.326 -16.501 29.235 1.00 78.56 211 PRO A N 1
ATOM 1629 C CA . PRO A 1 211 ? 6.947 -16.813 29.581 1.00 78.56 211 PRO A CA 1
ATOM 1630 C C . PRO A 1 211 ? 6.880 -17.282 31.037 1.00 78.56 211 PRO A C 1
ATOM 1632 O O . PRO A 1 211 ? 7.648 -18.155 31.441 1.00 78.56 211 PRO A O 1
ATOM 1635 N N . THR A 1 212 ? 6.002 -16.673 31.826 1.00 81.25 212 THR A N 1
ATOM 1636 C CA . THR A 1 212 ? 5.763 -17.059 33.218 1.00 81.25 212 THR A CA 1
ATOM 1637 C C . THR A 1 212 ? 4.409 -17.729 33.327 1.00 81.25 212 THR A C 1
ATOM 1639 O O . THR A 1 212 ? 3.458 -17.299 32.669 1.00 81.25 212 THR A O 1
ATOM 1642 N N . ASP A 1 213 ? 4.302 -18.729 34.195 1.00 83.56 213 ASP A N 1
ATOM 1643 C CA . ASP A 1 213 ? 3.007 -19.291 34.554 1.00 83.56 213 ASP A CA 1
ATOM 1644 C C . ASP A 1 213 ? 2.133 -18.195 35.177 1.00 83.56 213 ASP A C 1
ATOM 1646 O O . ASP A 1 213 ? 2.580 -17.416 36.023 1.00 83.56 213 ASP A O 1
ATOM 1650 N N . VAL A 1 214 ? 0.882 -18.120 34.732 1.00 83.00 214 VAL A N 1
ATOM 1651 C CA . VAL A 1 214 ? -0.135 -17.234 35.296 1.00 83.00 214 VAL A CA 1
ATOM 1652 C C . VAL A 1 214 ? -1.277 -18.117 35.768 1.00 83.00 214 VAL A C 1
ATOM 1654 O O . VAL A 1 214 ? -1.952 -18.747 34.955 1.00 83.00 214 VAL A O 1
ATOM 1657 N N . GLU A 1 215 ? -1.505 -18.162 37.079 1.00 82.31 215 GLU A N 1
ATOM 1658 C CA . GLU A 1 215 ? -2.745 -18.719 37.608 1.00 82.31 215 GLU A CA 1
ATOM 1659 C C . GLU A 1 215 ? -3.881 -17.726 37.356 1.00 82.31 215 GLU A C 1
ATOM 1661 O O . GLU A 1 215 ? -3.822 -16.562 37.754 1.00 82.31 215 GLU A O 1
ATOM 1666 N N . THR A 1 216 ? -4.928 -18.191 36.679 1.00 78.50 216 THR A N 1
ATOM 1667 C CA . THR A 1 216 ? -6.195 -17.471 36.568 1.00 78.50 216 THR A CA 1
ATOM 1668 C C . THR A 1 216 ? -7.249 -18.246 37.348 1.00 78.50 216 THR A C 1
ATOM 1670 O O . THR A 1 216 ? -7.382 -19.459 37.183 1.00 78.50 216 THR A O 1
ATOM 1673 N N . SER A 1 217 ? -7.978 -17.563 38.226 1.00 81.69 217 SER A N 1
ATOM 1674 C CA . SER A 1 217 ? -9.133 -18.126 38.915 1.00 81.69 217 SER A CA 1
ATOM 1675 C C . SER A 1 217 ? -10.407 -17.558 38.299 1.00 81.69 217 SER A C 1
ATOM 1677 O O . SER A 1 217 ? -10.577 -16.346 38.169 1.00 81.69 217 SER A O 1
ATOM 1679 N N . LEU A 1 218 ? -11.311 -18.450 37.902 1.00 79.00 218 LEU A N 1
ATOM 1680 C CA . LEU A 1 218 ? -12.678 -18.101 37.547 1.00 79.00 218 LEU A CA 1
ATOM 1681 C C . LEU A 1 218 ? -13.578 -18.587 38.679 1.00 79.00 218 LEU A C 1
ATOM 1683 O O . LEU A 1 218 ? -13.768 -19.792 38.844 1.00 79.00 218 LEU A O 1
ATOM 1687 N N . GLU A 1 219 ? -14.130 -17.662 39.457 1.00 80.31 219 GLU A N 1
ATOM 1688 C CA . GLU A 1 219 ? -15.197 -18.006 40.391 1.00 80.31 219 GLU A CA 1
ATOM 1689 C C . GLU A 1 219 ? -16.520 -18.093 39.631 1.00 80.31 219 GLU A C 1
ATOM 1691 O O . GLU A 1 219 ? -17.025 -17.104 39.100 1.00 80.31 219 GLU A O 1
ATOM 1696 N N . VAL A 1 220 ? -17.077 -19.302 39.568 1.00 79.62 220 VAL A N 1
ATOM 1697 C CA . VAL A 1 220 ? -18.418 -19.550 39.038 1.00 79.62 220 VAL A CA 1
ATOM 1698 C C . VAL A 1 220 ? -19.351 -19.767 40.219 1.00 79.62 220 VAL A C 1
ATOM 1700 O O . VAL A 1 220 ? -19.181 -20.720 40.979 1.00 79.62 220 VAL A O 1
ATOM 1703 N N . SER A 1 221 ? -20.357 -18.909 40.365 1.00 80.56 221 SER A N 1
ATOM 1704 C CA . SER A 1 221 ? -21.463 -19.139 41.289 1.00 80.56 221 SER A CA 1
ATOM 1705 C C . SER A 1 221 ? -22.601 -19.859 40.563 1.00 80.56 221 SER A C 1
ATOM 1707 O O . SER A 1 221 ? -23.134 -19.386 39.560 1.00 80.56 221 SER A O 1
ATOM 1709 N N . LEU A 1 222 ? -22.970 -21.033 41.073 1.00 76.62 222 LEU A N 1
ATOM 1710 C CA . LEU A 1 222 ? -24.188 -21.734 40.680 1.00 76.62 222 LEU A CA 1
ATOM 1711 C C . LEU A 1 222 ? -25.202 -21.552 41.804 1.00 76.62 222 LEU A C 1
ATOM 1713 O O . LEU A 1 222 ? -25.010 -22.052 42.912 1.00 76.62 222 LEU A O 1
ATOM 1717 N N . ASP A 1 223 ? -26.266 -20.809 41.524 1.00 84.12 223 ASP A N 1
ATOM 1718 C CA . ASP A 1 223 ? -27.385 -20.681 42.442 1.00 84.12 223 ASP A CA 1
ATOM 1719 C C . ASP A 1 223 ? -28.279 -21.911 42.296 1.00 84.12 223 ASP A C 1
ATOM 1721 O O . ASP A 1 223 ? -29.057 -22.009 41.354 1.00 84.12 223 ASP A O 1
ATOM 1725 N N . ALA A 1 224 ? -28.188 -22.847 43.241 1.00 78.25 224 ALA A N 1
ATOM 1726 C CA . ALA A 1 224 ? -29.008 -24.058 43.250 1.00 78.25 224 ALA A CA 1
ATOM 1727 C C . ALA A 1 224 ? -30.526 -23.784 43.316 1.00 78.25 224 ALA A C 1
ATOM 1729 O O . ALA A 1 224 ? -31.309 -24.696 43.061 1.00 78.25 224 ALA A O 1
ATOM 1730 N N . SER A 1 225 ? -30.944 -22.557 43.652 1.00 80.75 225 SER A N 1
ATOM 1731 C CA . SER A 1 225 ? -32.345 -22.125 43.617 1.00 80.75 225 SER A CA 1
ATOM 1732 C C . SER A 1 225 ? -32.777 -21.525 42.275 1.00 80.75 225 SER A C 1
ATOM 1734 O O . SER A 1 225 ? -33.957 -21.238 42.085 1.00 80.75 225 SER A O 1
ATOM 1736 N N . SER A 1 226 ? -31.855 -21.354 41.323 1.00 81.75 226 SER A N 1
ATOM 1737 C CA . SER A 1 226 ? -32.179 -20.803 40.010 1.00 81.75 226 SER A CA 1
ATOM 1738 C C . SER A 1 226 ? -33.026 -21.780 39.192 1.00 81.75 226 SER A C 1
ATOM 1740 O O . SER A 1 226 ? -32.586 -22.861 38.808 1.00 81.75 226 SER A O 1
ATOM 1742 N N . GLU A 1 227 ? -34.237 -21.351 38.844 1.00 81.19 227 GLU A N 1
ATOM 1743 C CA . GLU A 1 227 ? -35.133 -22.057 37.916 1.00 81.19 227 GLU A CA 1
ATOM 1744 C C . GLU A 1 227 ? -34.757 -21.829 36.439 1.00 81.19 227 GLU A C 1
ATOM 1746 O O . GLU A 1 227 ? -35.386 -22.370 35.534 1.00 81.19 227 GLU A O 1
ATOM 1751 N N . SER A 1 228 ? -33.721 -21.023 36.173 1.00 81.12 228 SER A N 1
ATOM 1752 C CA . SER A 1 228 ? -33.314 -20.634 34.813 1.00 81.12 228 SER A CA 1
ATOM 1753 C C . SER A 1 228 ? -32.479 -21.702 34.103 1.00 81.12 228 SER A C 1
ATOM 1755 O O . SER A 1 228 ? -32.149 -21.541 32.927 1.00 81.12 228 SER A O 1
ATOM 1757 N N . TYR A 1 229 ? -32.087 -22.771 34.805 1.00 77.88 229 TYR A N 1
ATOM 1758 C CA . TYR A 1 229 ? -31.319 -23.854 34.204 1.00 77.88 229 TYR A CA 1
ATOM 1759 C C . TYR A 1 229 ? -32.216 -24.676 33.269 1.00 77.88 229 TYR A C 1
ATOM 1761 O O . TYR A 1 229 ? -33.220 -25.229 33.723 1.00 77.88 229 TYR A O 1
ATOM 1769 N N . PRO A 1 230 ? -31.879 -24.796 31.973 1.00 77.06 230 PRO A N 1
ATOM 1770 C CA . PRO A 1 230 ? -32.648 -25.626 31.061 1.00 77.06 230 PRO A CA 1
ATOM 1771 C C . PRO A 1 230 ? -32.583 -27.091 31.514 1.00 77.06 230 PRO A C 1
ATOM 1773 O O . PRO A 1 230 ? -31.530 -27.728 31.479 1.00 77.06 230 PRO A O 1
ATOM 1776 N N . LEU A 1 231 ? -33.726 -27.623 31.946 1.00 70.06 231 LEU A N 1
ATOM 1777 C CA . LEU A 1 231 ? -33.910 -29.041 32.235 1.00 70.06 231 LEU A CA 1
ATOM 1778 C C . LEU A 1 231 ? -33.896 -29.817 30.917 1.00 70.06 231 LEU A C 1
ATOM 1780 O O . LEU A 1 231 ? -34.788 -29.668 30.083 1.00 70.06 231 LEU A O 1
ATOM 1784 N N . HIS A 1 232 ? -32.881 -30.656 30.728 1.00 59.72 232 HIS A N 1
ATOM 1785 C CA . HIS A 1 232 ? -32.850 -31.589 29.610 1.00 59.72 232 HIS A CA 1
ATOM 1786 C C . HIS A 1 232 ? -33.828 -32.736 29.904 1.00 59.72 232 HIS A C 1
ATOM 1788 O O . HIS A 1 232 ? -33.646 -33.482 30.865 1.00 59.72 232 HIS A O 1
ATOM 1794 N N . THR A 1 233 ? -34.875 -32.882 29.095 1.00 58.44 233 THR A N 1
ATOM 1795 C CA . THR A 1 233 ? -35.710 -34.091 29.085 1.00 58.44 233 THR A CA 1
ATOM 1796 C C . THR A 1 233 ? -34.981 -35.192 28.317 1.00 58.44 233 THR A C 1
ATOM 1798 O O . THR A 1 233 ? -34.530 -34.948 27.194 1.00 58.44 233 THR A O 1
ATOM 1801 N N . PHE A 1 234 ? -34.830 -36.362 28.943 1.00 54.09 234 PHE A N 1
ATOM 1802 C CA . PHE A 1 234 ? -34.369 -37.602 28.307 1.00 54.09 234 PHE A CA 1
ATOM 1803 C C . PHE A 1 234 ? -35.523 -38.316 27.603 1.00 54.09 234 PHE A C 1
ATOM 1805 O O . PHE A 1 234 ? -36.660 -38.232 28.122 1.00 54.09 234 PHE A O 1
#

Sequence (234 aa):
TYMRIYCNNSLDALYKDLYAYSAHCADYDFKAVHQYKKEAAINYSTKLYKNDGCYQVAYTNCPGTTGFNLIPLNVPASGKVSATLEGLAPGSALAAGDPGTVVDGDGNAKSTVTKYNSQSNTQQNYRYGFVAITKDGKSHYGEMHTGKKGTATYEVPANTERLYLCVLAAPDKYNRNAWDDDETNDEQWPYRVKFLGTDLLGNVTIPEGVPTDVETSLEVSLDASSESYPLHTF